Protein AF-0000000069435849 (afdb_homodimer)

pLDDT: mean 94.22, std 7.06, range [43.97, 98.69]

Solvent-accessible surface area (backbone atoms only — not comparable to full-atom values): 15567 Å² total; per-residue (Å²): 112,68,37,83,44,45,48,70,66,24,35,32,59,40,58,61,70,44,41,78,59,35,36,43,32,32,34,32,78,96,37,59,83,77,34,55,32,41,37,39,38,59,46,70,55,54,89,94,48,52,68,71,56,48,50,50,52,50,51,52,50,44,49,72,73,34,47,79,42,42,80,74,46,74,45,81,34,57,38,20,61,78,91,69,35,38,65,34,39,28,38,33,32,37,29,42,59,85,93,40,56,37,29,37,35,38,36,42,28,66,79,46,95,60,30,30,40,33,42,34,42,38,24,57,51,80,82,47,72,66,53,48,47,51,50,51,49,46,31,42,45,27,43,62,52,78,79,122,114,69,37,84,42,45,48,70,65,24,36,31,60,39,58,61,71,44,41,78,60,34,37,43,32,32,33,32,80,96,36,60,80,75,34,56,34,41,38,39,39,60,47,69,54,57,90,95,49,51,69,70,57,49,50,52,52,49,51,53,50,41,48,72,74,35,47,78,44,43,78,74,46,75,43,81,36,58,38,20,61,78,91,68,35,39,66,34,39,28,38,33,33,37,28,42,57,86,93,40,58,36,29,37,36,39,34,42,27,66,77,45,95,60,30,31,41,33,41,35,43,38,23,58,51,78,83,47,71,66,54,49,48,52,51,51,49,47,31,42,45,27,43,62,51,78,80,121

Nearest PDB structures (foldseek):
  6xrr-assembly3_D  TM=9.877E-01  e=3.971E-26  Salmonella enterica subsp. enterica serovar Typhimurium str. LT2
  6xrr-assembly4_H  TM=9.956E-01  e=2.774E-25  Salmonella enterica subsp. enterica serovar Typhimurium str. LT2
  6xrb-assembly1_A  TM=9.094E-01  e=3.774E-24  Salmonella enterica subsp. enterica serovar Typhimurium str. SL1344
  7f9o-assembly1_a  TM=4.984E-01  e=3.548E-02  Hordeum vulgare subsp. spontaneum
  5zy8-assembly1_A  TM=2.981E-01  e=4.086E-01  Mycobacterium tuberculosis H37Rv

Secondary structure (DSSP, 8-state):
--EEEEETTEEEEE-TTEEE--EEEEE-TT-TTTS-EEEEEEEEPPTT--HHHHHHHHHHHHHHHSEEEEEEEEEEEEESSGGGPEEEEEEEEEEEETTEEEEEEEEEEEEETTEEEEEEEEESS---HHHHHHHHHHHHT-EE----/--EEEEETTEEEEE-TTSEE--EEEEEETT-TTTS-EEEEEEEEPPTT--HHHHHHHHHHHHHHHSEEEEEEEEEEEEESSGGGPEEEEEEEEEEEETTEEEEEEEEEEEEETTEEEEEEEEESS---HHHHHHHHHHHHT-EE----

Radius of gyration: 20.21 Å; Cα contacts (8 Å, |Δi|>4): 631; chains: 2; bounding box: 47×52×46 Å

Organism: Salmonella typhimurium (strain SL1344) (NCBI:txid216597)

InterPro domains:
  IPR014894 Inner membrane lipoprotein DcrB/EagT6 [PF08786] (9-140)
  IPR016123 Mog1/PsbP, alpha/beta/alpha sandwich [SSF55724] (4-146)

Structure (mmCIF, N/CA/C/O backbone):
data_AF-0000000069435849-model_v1
#
loop_
_entity.id
_entity.type
_entity.pdbx_description
1 polymer 'DUF1795 domain-containing protein'
#
loop_
_atom_site.group_PDB
_atom_site.id
_atom_site.type_symbol
_atom_site.label_atom_id
_atom_site.label_alt_id
_atom_site.label_comp_id
_atom_site.label_asym_id
_atom_site.label_entity_id
_atom_site.label_seq_id
_atom_site.pdbx_PDB_ins_code
_atom_site.Cartn_x
_atom_site.Cartn_y
_atom_site.Cartn_z
_atom_site.occupancy
_atom_site.B_iso_or_equiv
_atom_site.auth_seq_id
_atom_site.auth_comp_id
_atom_site.auth_asym_id
_atom_site.auth_atom_id
_atom_site.pdbx_PDB_model_num
ATOM 1 N N . MET A 1 1 ? -19.922 -10.477 5.824 1 63.97 1 MET A N 1
ATOM 2 C CA . MET A 1 1 ? -20.25 -10.164 4.438 1 63.97 1 MET A CA 1
ATOM 3 C C . MET A 1 1 ? -19.078 -9.508 3.725 1 63.97 1 MET A C 1
ATOM 5 O O . MET A 1 1 ? -18.266 -8.836 4.355 1 63.97 1 MET A O 1
ATOM 9 N N . ASP A 1 2 ? -18.672 -9.844 2.488 1 84.69 2 ASP A N 1
ATOM 10 C CA . ASP A 1 2 ? -17.609 -9.344 1.616 1 84.69 2 ASP A CA 1
ATOM 11 C C . ASP A 1 2 ? -17.859 -7.898 1.205 1 84.69 2 ASP A C 1
ATOM 13 O O . ASP A 1 2 ? -19.016 -7.465 1.135 1 84.69 2 ASP A O 1
ATOM 17 N N . ARG A 1 3 ? -16.875 -7.109 1.302 1 90.56 3 ARG A N 1
ATOM 18 C CA . ARG A 1 3 ? -17.031 -5.719 0.898 1 90.56 3 ARG A CA 1
ATOM 19 C C . ARG A 1 3 ? -16.234 -5.41 -0.356 1 90.56 3 ARG A C 1
ATOM 21 O O . ARG A 1 3 ? -15.133 -5.941 -0.539 1 90.56 3 ARG A O 1
ATOM 28 N N . PRO A 1 4 ? -16.828 -4.531 -1.174 1 93.81 4 PRO A N 1
ATOM 29 C CA . PRO A 1 4 ? -16.062 -4.117 -2.357 1 93.81 4 PRO A CA 1
ATOM 30 C C . PRO A 1 4 ? -14.828 -3.299 -2.008 1 93.81 4 PRO A C 1
ATOM 32 O O . PRO A 1 4 ? -14.852 -2.502 -1.066 1 93.81 4 PRO A O 1
ATOM 35 N N . TYR A 1 5 ? -13.789 -3.52 -2.654 1 96.5 5 TYR A N 1
ATOM 36 C CA . TYR A 1 5 ? -12.523 -2.811 -2.469 1 96.5 5 TYR A CA 1
ATOM 37 C C . TYR A 1 5 ? -11.922 -2.406 -3.809 1 96.5 5 TYR A C 1
ATOM 39 O O . TYR A 1 5 ? -11.789 -3.234 -4.711 1 96.5 5 TYR A O 1
ATOM 47 N N . ARG A 1 6 ? -11.516 -1.145 -3.869 1 95.94 6 ARG A N 1
ATOM 48 C CA . ARG A 1 6 ? -11.023 -0.621 -5.141 1 95.94 6 ARG A CA 1
ATOM 49 C C . ARG A 1 6 ? -9.547 -0.273 -5.059 1 95.94 6 ARG A C 1
ATOM 51 O O . ARG A 1 6 ? -9.094 0.318 -4.074 1 95.94 6 ARG A O 1
ATOM 58 N N . ILE A 1 7 ? -8.773 -0.694 -6.066 1 96.62 7 ILE A N 1
ATOM 59 C CA . ILE A 1 7 ? -7.41 -0.239 -6.305 1 96.62 7 ILE A CA 1
ATOM 60 C C . ILE A 1 7 ? -7.316 0.406 -7.688 1 96.62 7 ILE A C 1
ATOM 62 O O . ILE A 1 7 ? -8.297 0.425 -8.438 1 96.62 7 ILE A O 1
ATOM 66 N N . GLN A 1 8 ? -6.191 0.948 -8.008 1 95.31 8 GLN A N 1
ATOM 67 C CA . GLN A 1 8 ? -5.973 1.658 -9.266 1 95.31 8 GLN A CA 1
ATOM 68 C C . GLN A 1 8 ? -6.277 0.762 -10.469 1 95.31 8 GLN A C 1
ATOM 70 O O . GLN A 1 8 ? -6.809 1.227 -11.477 1 95.31 8 GLN A O 1
ATOM 75 N N . GLU A 1 9 ? -5.992 -0.574 -10.367 1 95.69 9 GLU A N 1
ATOM 76 C CA . GLU A 1 9 ? -6.043 -1.496 -11.5 1 95.69 9 GLU A CA 1
ATOM 77 C C . GLU A 1 9 ? -7.422 -2.141 -11.625 1 95.69 9 GLU A C 1
ATOM 79 O O . GLU A 1 9 ? -7.699 -2.848 -12.594 1 95.69 9 GLU A O 1
ATOM 84 N N . GLY A 1 10 ? -8.273 -1.935 -10.648 1 95.5 10 GLY A N 1
ATOM 85 C CA . GLY A 1 10 ? -9.578 -2.58 -10.664 1 95.5 10 GLY A CA 1
ATOM 86 C C . GLY A 1 10 ? -10.211 -2.686 -9.289 1 95.5 10 GLY A C 1
ATOM 87 O O . GLY A 1 10 ? -9.977 -1.836 -8.43 1 95.5 10 GLY A O 1
ATOM 88 N N . CYS A 1 11 ? -11.094 -3.613 -9.164 1 96.25 11 CYS A N 1
ATOM 89 C CA . CYS A 1 11 ? -11.75 -3.816 -7.875 1 96.25 11 CYS A CA 1
ATOM 90 C C . CYS A 1 11 ? -11.938 -5.301 -7.586 1 96.25 11 CYS A C 1
ATOM 92 O O . CYS A 1 11 ? -11.766 -6.137 -8.477 1 96.25 11 CYS A O 1
ATOM 94 N N . PHE A 1 12 ? -12.172 -5.633 -6.363 1 96.44 12 PHE A N 1
ATOM 95 C CA . PHE A 1 12 ? -12.438 -6.992 -5.898 1 96.44 12 PHE A CA 1
ATOM 96 C C . PHE A 1 12 ? -13.242 -6.973 -4.602 1 96.44 12 PHE A C 1
ATOM 98 O O . PHE A 1 12 ? -13.523 -5.906 -4.055 1 96.44 12 PHE A O 1
ATOM 105 N N . VAL A 1 13 ? -13.602 -8.141 -4.219 1 94.5 13 VAL A N 1
ATOM 106 C CA . VAL A 1 13 ? -14.32 -8.258 -2.955 1 94.5 13 VAL A CA 1
ATOM 107 C C . VAL A 1 13 ? -13.359 -8.734 -1.861 1 94.5 13 VAL A C 1
ATOM 109 O O . VAL A 1 13 ? -12.578 -9.656 -2.072 1 94.5 13 VAL A O 1
ATOM 112 N N . LEU A 1 14 ? -13.367 -8.102 -0.784 1 94 14 LEU A N 1
ATOM 113 C CA . LEU A 1 14 ? -12.539 -8.422 0.372 1 94 14 LEU A CA 1
ATOM 114 C C . LEU A 1 14 ? -13.391 -8.938 1.526 1 94 14 LEU A C 1
ATOM 116 O O . LEU A 1 14 ? -14.352 -8.281 1.932 1 94 14 LEU A O 1
ATOM 120 N N . PRO A 1 15 ? -13.008 -10.102 1.994 1 92.12 15 PRO A N 1
ATOM 121 C CA . PRO A 1 15 ? -13.742 -10.57 3.172 1 92.12 15 PRO A CA 1
ATOM 122 C C . PRO A 1 15 ? -13.727 -9.562 4.316 1 92.12 15 PRO A C 1
ATOM 124 O O . PRO A 1 15 ? -12.695 -8.93 4.574 1 92.12 15 PRO A O 1
ATOM 127 N N . GLU A 1 16 ? -14.812 -9.477 5.09 1 90.94 16 GLU A N 1
ATOM 128 C CA . GLU A 1 16 ? -14.977 -8.453 6.125 1 90.94 16 GLU A CA 1
ATOM 129 C C . GLU A 1 16 ? -14.008 -8.68 7.281 1 90.94 16 GLU A C 1
ATOM 131 O O . GLU A 1 16 ? -13.711 -7.758 8.039 1 90.94 16 GLU A O 1
ATOM 136 N N . THR A 1 17 ? -13.562 -9.875 7.379 1 91.06 17 THR A N 1
ATOM 137 C CA . THR A 1 17 ? -12.695 -10.234 8.492 1 91.06 17 THR A CA 1
ATOM 138 C C . THR A 1 17 ? -11.297 -9.648 8.297 1 91.06 17 THR A C 1
ATOM 140 O O . THR A 1 17 ? -10.508 -9.602 9.242 1 91.06 17 THR A O 1
ATOM 143 N N . PHE A 1 18 ? -10.977 -9.273 7.098 1 94.69 18 PHE A N 1
ATOM 144 C CA . PHE A 1 18 ? -9.648 -8.719 6.836 1 94.69 18 PHE A CA 1
ATOM 145 C C . PHE A 1 18 ? -9.633 -7.219 7.086 1 94.69 18 PHE A C 1
ATOM 147 O O . PHE A 1 18 ? -10.578 -6.512 6.742 1 94.69 18 PHE A O 1
ATOM 154 N N . THR A 1 19 ? -8.617 -6.785 7.711 1 93.5 19 THR A N 1
ATOM 155 C CA . THR A 1 19 ? -8.367 -5.363 7.93 1 93.5 19 THR A CA 1
ATOM 156 C C . THR A 1 19 ? -7.398 -4.82 6.883 1 93.5 19 THR A C 1
ATOM 158 O O . THR A 1 19 ? -6.391 -5.457 6.57 1 93.5 19 THR A O 1
ATOM 161 N N . ASP A 1 20 ? -7.789 -3.646 6.363 1 95.69 20 ASP A N 1
ATOM 162 C CA . ASP A 1 20 ? -6.961 -2.984 5.359 1 95.69 20 ASP A CA 1
ATOM 163 C C . ASP A 1 20 ? -5.789 -2.254 6.004 1 95.69 20 ASP A C 1
ATOM 165 O O . ASP A 1 20 ? -5.984 -1.301 6.762 1 95.69 20 ASP A O 1
ATOM 169 N N . ARG A 1 21 ? -4.539 -2.682 5.668 1 95.5 21 ARG A N 1
ATOM 170 C CA . ARG A 1 21 ? -3.307 -2.047 6.125 1 95.5 21 ARG A CA 1
ATOM 171 C C . ARG A 1 21 ? -2.475 -1.552 4.949 1 95.5 21 ARG A C 1
ATOM 173 O O . ARG A 1 21 ? -1.243 -1.577 4.996 1 95.5 21 ARG A O 1
ATOM 180 N N . SER A 1 22 ? -3.131 -1.146 3.887 1 97.56 22 SER A N 1
ATOM 181 C CA . SER A 1 22 ? -2.482 -0.731 2.646 1 97.56 22 SER A CA 1
ATOM 182 C C . SER A 1 22 ? -1.67 0.543 2.846 1 97.56 22 SER A C 1
ATOM 184 O O . SER A 1 22 ? -2.025 1.39 3.67 1 97.56 22 SER A O 1
ATOM 186 N N . VAL A 1 23 ? -0.592 0.617 2.141 1 97.81 23 VAL A N 1
ATOM 187 C CA . VAL A 1 23 ? 0.189 1.845 2.033 1 97.81 23 VAL A CA 1
ATOM 188 C C . VAL A 1 23 ? 0.39 2.201 0.562 1 97.81 23 VAL A C 1
ATOM 190 O O . VAL A 1 23 ? 0.931 1.404 -0.209 1 97.81 23 VAL A O 1
ATOM 193 N N . ASN A 1 24 ? -0.102 3.352 0.187 1 98.31 24 ASN A N 1
ATOM 194 C CA . ASN A 1 24 ? 0.216 3.883 -1.134 1 98.31 24 ASN A CA 1
ATOM 195 C C . ASN A 1 24 ? 1.496 4.715 -1.11 1 98.31 24 ASN A C 1
ATOM 197 O O . ASN A 1 24 ? 1.607 5.672 -0.342 1 98.31 24 ASN A O 1
ATOM 201 N N . ILE A 1 25 ? 2.424 4.305 -1.936 1 97.69 25 ILE A N 1
ATOM 202 C CA . ILE A 1 25 ? 3.742 4.93 -1.953 1 97.69 25 ILE A CA 1
ATOM 203 C C . ILE A 1 25 ? 4.07 5.402 -3.367 1 97.69 25 ILE A C 1
ATOM 205 O O . ILE A 1 25 ? 3.961 4.633 -4.328 1 97.69 25 ILE A O 1
ATOM 209 N N . PHE A 1 26 ? 4.488 6.625 -3.467 1 97.38 26 PHE A N 1
ATOM 210 C CA . PHE A 1 26 ? 4.867 7.219 -4.742 1 97.38 26 PHE A CA 1
ATOM 211 C C . PHE A 1 26 ? 6.254 7.848 -4.656 1 97.38 26 PHE A C 1
ATOM 213 O O . PHE A 1 26 ? 6.492 8.719 -3.816 1 97.38 26 PHE A O 1
ATOM 220 N N . ILE A 1 27 ? 7.105 7.434 -5.57 1 96.31 27 ILE A N 1
ATOM 221 C CA . ILE A 1 27 ? 8.492 7.887 -5.516 1 96.31 27 ILE A CA 1
ATOM 222 C C . ILE A 1 27 ? 8.938 8.352 -6.895 1 96.31 27 ILE A C 1
ATOM 224 O O . ILE A 1 27 ? 8.289 8.055 -7.902 1 96.31 27 ILE A O 1
ATOM 228 N N . LEU A 1 28 ? 10 9.133 -6.863 1 92.06 28 LEU A N 1
ATOM 229 C CA . LEU A 1 28 ? 10.68 9.453 -8.117 1 92.06 28 LEU A CA 1
ATOM 230 C C . LEU A 1 28 ? 11.773 8.438 -8.414 1 92.06 28 LEU A C 1
ATOM 232 O O . LEU A 1 28 ? 12.789 8.391 -7.73 1 92.06 28 LEU A O 1
ATOM 236 N N . GLU A 1 29 ? 11.508 7.648 -9.461 1 84.06 29 GLU A N 1
ATOM 237 C CA . GLU A 1 29 ? 12.43 6.562 -9.773 1 84.06 29 GLU A CA 1
ATOM 238 C C . GLU A 1 29 ? 13.812 7.102 -10.125 1 84.06 29 GLU A C 1
ATOM 240 O O . GLU A 1 29 ? 13.938 8.062 -10.891 1 84.06 29 GLU A O 1
ATOM 245 N N . GLY A 1 30 ? 14.789 6.422 -9.633 1 84.94 30 GLY A N 1
ATOM 246 C CA . GLY A 1 30 ? 16.156 6.781 -9.938 1 84.94 30 GLY A CA 1
ATOM 247 C C . GLY A 1 30 ? 16.703 7.871 -9.039 1 84.94 30 GLY A C 1
ATOM 248 O O . GLY A 1 30 ? 17.906 8.141 -9.031 1 84.94 30 GLY A O 1
ATOM 249 N N . ASN A 1 31 ? 15.891 8.477 -8.242 1 82.5 31 ASN A N 1
ATOM 250 C CA . ASN A 1 31 ? 16.312 9.562 -7.359 1 82.5 31 ASN A CA 1
ATOM 251 C C . ASN A 1 31 ? 15.656 9.445 -5.984 1 82.5 31 ASN A C 1
ATOM 253 O O . ASN A 1 31 ? 15.312 10.461 -5.367 1 82.5 31 ASN A O 1
ATOM 257 N N . GLU A 1 32 ? 15.43 8.219 -5.602 1 81 32 GLU A N 1
ATOM 258 C CA . GLU A 1 32 ? 14.609 7.98 -4.422 1 81 32 GLU A CA 1
ATOM 259 C C . GLU A 1 32 ? 15.266 8.555 -3.166 1 81 32 GLU A C 1
ATOM 261 O O . GLU A 1 32 ? 14.578 9.055 -2.277 1 81 32 GLU A O 1
ATOM 266 N N . ARG A 1 33 ? 16.594 8.602 -3.148 1 80.69 33 ARG A N 1
ATOM 267 C CA . ARG A 1 33 ? 17.297 9.016 -1.94 1 80.69 33 ARG A CA 1
ATOM 268 C C . ARG A 1 33 ? 17.406 10.539 -1.872 1 80.69 33 ARG A C 1
ATOM 270 O O . ARG A 1 33 ? 17.609 11.102 -0.796 1 80.69 33 ARG A O 1
ATOM 277 N N . THR A 1 34 ? 17.172 11.141 -2.961 1 84.56 34 THR A N 1
ATOM 278 C CA . THR A 1 34 ? 17.422 12.57 -3 1 84.56 34 THR A CA 1
ATOM 279 C C . THR A 1 34 ? 16.141 13.336 -3.324 1 84.56 34 THR A C 1
ATOM 281 O O . THR A 1 34 ? 16.156 14.57 -3.414 1 84.56 34 THR A O 1
ATOM 284 N N . SER A 1 35 ? 15.109 12.57 -3.504 1 91.56 35 SER A N 1
ATOM 285 C CA . SER A 1 35 ? 13.867 13.203 -3.934 1 91.56 35 SER A CA 1
ATOM 286 C C . SER A 1 35 ? 12.75 12.984 -2.916 1 91.56 35 SER A C 1
ATOM 288 O O . SER A 1 35 ? 12.797 12.031 -2.133 1 91.56 35 SER A O 1
ATOM 290 N N . PRO A 1 36 ? 11.766 13.875 -2.945 1 94.44 36 PRO A N 1
ATOM 291 C CA . PRO A 1 36 ? 10.617 13.68 -2.062 1 94.44 36 PRO A CA 1
ATOM 292 C C . PRO A 1 36 ? 9.789 12.453 -2.447 1 94.44 36 PRO A C 1
ATOM 294 O O . PRO A 1 36 ? 9.805 12.031 -3.604 1 94.44 36 PRO A O 1
ATOM 297 N N . SER A 1 37 ? 9.141 11.883 -1.453 1 96.94 37 SER A N 1
ATOM 298 C CA . SER A 1 37 ? 8.188 10.789 -1.66 1 96.94 37 SER A CA 1
ATOM 299 C C . SER A 1 37 ? 6.828 11.117 -1.06 1 96.94 37 SER A C 1
ATOM 301 O O . SER A 1 37 ? 6.734 11.906 -0.114 1 96.94 37 SER A O 1
ATOM 303 N N . LEU A 1 38 ? 5.828 10.602 -1.655 1 97.81 38 LEU A N 1
ATOM 304 C CA . LEU A 1 38 ? 4.453 10.734 -1.182 1 97.81 38 LEU A CA 1
ATOM 305 C C . LEU A 1 38 ? 3.914 9.398 -0.689 1 97.81 38 LEU A C 1
ATOM 307 O O . LEU A 1 38 ? 4.113 8.367 -1.338 1 97.81 38 LEU A O 1
ATOM 311 N N . ASN A 1 39 ? 3.275 9.461 0.427 1 98.12 39 ASN A N 1
ATOM 312 C CA . ASN A 1 39 ? 2.688 8.266 1.017 1 98.12 39 ASN A CA 1
ATOM 313 C C . ASN A 1 39 ? 1.272 8.523 1.526 1 98.12 39 ASN A C 1
ATOM 315 O O . ASN A 1 39 ? 0.981 9.609 2.029 1 98.12 39 ASN A O 1
ATOM 319 N N . ILE A 1 40 ? 0.4 7.551 1.365 1 98.5 40 ILE A N 1
ATOM 320 C CA . ILE A 1 40 ? -0.903 7.539 2.021 1 98.5 40 ILE A CA 1
ATOM 321 C C . ILE A 1 40 ? -1.059 6.258 2.838 1 98.5 40 ILE A C 1
ATOM 323 O O . ILE A 1 40 ? -0.901 5.152 2.311 1 98.5 40 ILE A O 1
ATOM 327 N N . SER A 1 41 ? -1.312 6.395 4.055 1 98.12 41 SER A N 1
ATOM 328 C CA . SER A 1 41 ? -1.539 5.246 4.93 1 98.12 41 SER A CA 1
ATOM 329 C C . SER A 1 41 ? -2.873 5.363 5.656 1 98.12 41 SER A C 1
ATOM 331 O O . SER A 1 41 ? -3.543 6.398 5.578 1 98.12 41 SER A O 1
ATOM 333 N N . ARG A 1 42 ? -3.311 4.254 6.25 1 97.31 42 ARG A N 1
ATOM 334 C CA . ARG A 1 42 ? -4.559 4.18 7.004 1 97.31 42 ARG A CA 1
ATOM 335 C C . ARG A 1 42 ? -4.301 3.791 8.453 1 97.31 42 ARG A C 1
ATOM 337 O O . ARG A 1 42 ? -3.4 3 8.742 1 97.31 42 ARG A O 1
ATOM 344 N N . ASP A 1 43 ? -5.047 4.406 9.266 1 95.94 43 ASP A N 1
ATOM 345 C CA . ASP A 1 43 ? -4.969 4.098 10.688 1 95.94 43 ASP A CA 1
ATOM 346 C C . ASP A 1 43 ? -6.355 4.098 11.328 1 95.94 43 ASP A C 1
ATOM 348 O O . ASP A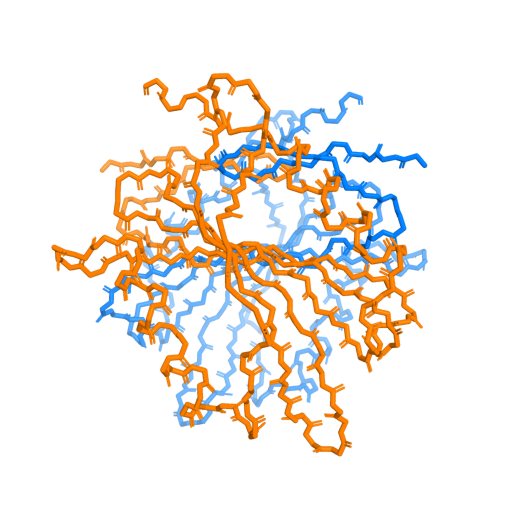 1 43 ? -7.355 4.383 10.656 1 95.94 43 ASP A O 1
ATOM 352 N N . THR A 1 44 ? -6.383 3.645 12.562 1 94.69 44 THR A N 1
ATOM 353 C CA . THR A 1 44 ? -7.641 3.551 13.297 1 94.69 44 THR A CA 1
ATOM 354 C C . THR A 1 44 ? -7.578 4.371 14.586 1 94.69 44 THR A C 1
ATOM 356 O O . THR A 1 44 ? -6.578 4.332 15.305 1 94.69 44 THR A O 1
ATOM 359 N N . LEU A 1 45 ? -8.664 5.113 14.805 1 96.56 45 LEU A N 1
ATOM 360 C CA . LEU A 1 45 ? -8.797 5.812 16.078 1 96.56 45 LEU A CA 1
ATOM 361 C C . LEU A 1 45 ? -9.023 4.824 17.219 1 96.56 45 LEU A C 1
ATOM 363 O O . LEU A 1 45 ? -9.727 3.824 17.047 1 96.56 45 LEU A O 1
ATOM 367 N N . LYS A 1 46 ? -8.477 5.133 18.375 1 95.5 46 LYS A N 1
ATOM 368 C CA . LYS A 1 46 ? -8.867 4.422 19.578 1 95.5 46 LYS A CA 1
ATOM 369 C C . LYS A 1 46 ? -10.281 4.793 20 1 95.5 46 LYS A C 1
ATOM 371 O O . LYS A 1 46 ? -10.797 5.844 19.609 1 95.5 46 LYS A O 1
ATOM 376 N N . PRO A 1 47 ? -10.812 3.932 20.844 1 93.06 47 PRO A N 1
ATOM 377 C CA . PRO A 1 47 ? -12.148 4.289 21.344 1 93.06 47 PRO A CA 1
ATOM 378 C C . PRO A 1 47 ? -12.18 5.668 22 1 93.06 47 PRO A C 1
ATOM 380 O O . PRO A 1 47 ? -11.281 6.016 22.766 1 93.06 47 PRO A O 1
ATOM 383 N N . ASP A 1 48 ? -13.086 6.48 21.672 1 90.75 48 ASP A N 1
ATOM 384 C CA . ASP A 1 48 ? -13.359 7.801 22.234 1 90.75 48 ASP A CA 1
ATOM 385 C C . ASP A 1 48 ? -12.242 8.781 21.891 1 90.75 48 ASP A C 1
ATOM 387 O O . ASP A 1 48 ? -12.031 9.766 22.594 1 90.75 48 ASP A O 1
ATOM 391 N N . GLU A 1 49 ? -11.453 8.414 21 1 95.69 49 GLU A N 1
ATOM 392 C CA . GLU A 1 49 ? -10.391 9.305 20.531 1 95.69 49 GLU A CA 1
ATOM 393 C C . GLU A 1 49 ? -10.883 10.203 19.406 1 95.69 49 GLU A C 1
ATOM 395 O O . GLU A 1 49 ? -11.609 9.75 18.516 1 95.69 49 GLU A O 1
ATOM 400 N N . ASP A 1 50 ? -10.656 11.484 19.516 1 96.56 50 ASP A N 1
ATOM 401 C CA . ASP A 1 50 ? -10.883 12.359 18.359 1 96.56 50 ASP A CA 1
ATOM 402 C C . ASP A 1 50 ? -9.578 12.641 17.625 1 96.56 50 ASP A C 1
ATOM 404 O O . ASP A 1 50 ? -8.523 12.133 17.984 1 96.56 50 ASP A O 1
ATOM 408 N N . LEU A 1 51 ? -9.656 13.414 16.609 1 97.25 51 LEU A N 1
ATOM 409 C CA . LEU A 1 51 ? -8.516 13.578 15.711 1 97.25 51 LEU A CA 1
ATOM 410 C C . LEU A 1 51 ? -7.363 14.273 16.438 1 97.25 51 LEU A C 1
ATOM 412 O O . LEU A 1 51 ? -6.219 13.812 16.359 1 97.25 51 LEU A O 1
ATOM 416 N N . PRO A 1 52 ? -7.594 15.359 17.203 1 97.69 52 PRO A N 1
ATOM 417 C CA . PRO A 1 52 ? -6.48 15.992 17.906 1 97.69 52 PRO A CA 1
ATOM 418 C C . PRO A 1 52 ? -5.773 15.031 18.875 1 97.69 52 PRO A C 1
ATOM 420 O O . PRO A 1 52 ? -4.543 15.023 18.953 1 97.69 52 PRO A O 1
ATOM 423 N N . ALA A 1 53 ? -6.523 14.273 19.547 1 97.88 53 ALA A N 1
ATOM 424 C CA . ALA A 1 53 ? -5.938 13.305 20.484 1 97.88 53 ALA A CA 1
ATOM 425 C C . ALA A 1 53 ? -5.133 12.25 19.734 1 97.88 53 ALA A C 1
ATOM 427 O O . ALA A 1 53 ? -4.078 11.82 20.203 1 97.88 53 ALA A O 1
ATOM 428 N N . TYR A 1 54 ? -5.695 11.828 18.688 1 98.12 54 TYR A N 1
ATOM 429 C CA . TYR A 1 54 ? -4.984 10.891 17.828 1 98.12 54 TYR A CA 1
ATOM 430 C C . TYR A 1 54 ? -3.65 11.469 17.375 1 98.12 54 TYR A C 1
ATOM 432 O O . TYR A 1 54 ? -2.625 10.781 17.406 1 98.12 54 TYR A O 1
ATOM 440 N N . ILE A 1 55 ? -3.607 12.695 16.969 1 98.12 55 ILE A N 1
ATOM 441 C CA . ILE A 1 55 ? -2.391 13.344 16.484 1 98.12 55 ILE A CA 1
ATOM 442 C C . ILE A 1 55 ? -1.375 13.438 17.625 1 98.12 55 ILE A C 1
ATOM 444 O O . ILE A 1 55 ? -0.188 13.164 17.422 1 98.12 55 ILE A O 1
ATOM 448 N N . ASP A 1 56 ? -1.845 13.773 18.797 1 98.06 56 ASP A N 1
ATOM 449 C CA . ASP A 1 56 ? -0.973 13.812 19.969 1 98.06 56 ASP A CA 1
ATOM 450 C C . ASP A 1 56 ? -0.307 12.453 20.188 1 98.06 56 ASP A C 1
ATOM 452 O O . ASP A 1 56 ? 0.904 12.383 20.406 1 98.06 56 ASP A O 1
ATOM 456 N N . ARG A 1 57 ? -1.127 11.484 20.156 1 97.69 57 ARG A N 1
ATOM 457 C CA . ARG A 1 57 ? -0.635 10.125 20.375 1 97.69 57 ARG A CA 1
ATOM 458 C C . ARG A 1 57 ? 0.402 9.75 19.312 1 97.69 57 ARG A C 1
ATOM 460 O O . ARG A 1 57 ? 1.435 9.156 19.641 1 97.69 57 ARG A O 1
ATOM 467 N N . GLN A 1 58 ? 0.184 10.102 18.109 1 96.38 58 GLN A N 1
ATOM 468 C CA . GLN A 1 58 ? 1.106 9.789 17.016 1 96.38 58 GLN A CA 1
ATOM 469 C C . GLN A 1 58 ? 2.422 10.547 17.172 1 96.38 58 GLN A C 1
ATOM 471 O O . GLN A 1 58 ? 3.496 9.984 16.938 1 96.38 58 GLN A O 1
ATOM 476 N N . ILE A 1 59 ? 2.309 11.82 17.531 1 97.69 59 ILE A N 1
ATOM 477 C CA . ILE A 1 59 ? 3.512 12.602 17.781 1 97.69 59 ILE A CA 1
ATOM 478 C C . ILE A 1 59 ? 4.352 11.938 18.859 1 97.69 59 ILE A C 1
ATOM 480 O O . ILE A 1 59 ? 5.57 11.789 18.719 1 97.69 59 ILE A O 1
ATOM 484 N N . ALA A 1 60 ? 3.703 11.539 19.891 1 97.88 60 ALA A N 1
ATOM 485 C CA . ALA A 1 60 ? 4.398 10.875 20.984 1 97.88 60 ALA A CA 1
ATOM 486 C C . ALA A 1 60 ? 5.086 9.602 20.516 1 97.88 60 ALA A C 1
ATOM 488 O O . ALA A 1 60 ? 6.223 9.32 20.906 1 97.88 60 ALA A O 1
ATOM 489 N N . LEU A 1 61 ? 4.395 8.859 19.719 1 97.38 61 LEU A N 1
ATOM 490 C CA . LEU A 1 61 ? 4.953 7.625 19.172 1 97.38 61 LEU A CA 1
ATOM 491 C C . LEU A 1 61 ? 6.168 7.914 18.297 1 97.38 61 LEU A C 1
ATOM 493 O O . LEU A 1 61 ? 7.168 7.199 18.359 1 97.38 61 LEU A O 1
ATOM 497 N N . MET A 1 62 ? 6.031 8.93 17.438 1 96.88 62 MET A N 1
ATOM 498 C CA . MET A 1 62 ? 7.156 9.289 16.578 1 96.88 62 MET A CA 1
ATOM 499 C C . MET A 1 62 ? 8.352 9.742 17.406 1 96.88 62 MET A C 1
ATOM 501 O O . MET A 1 62 ? 9.492 9.367 17.109 1 96.88 62 MET A O 1
ATOM 505 N N . LYS A 1 63 ? 8.141 10.484 18.438 1 96.81 63 LYS A N 1
ATOM 506 C CA . LYS A 1 63 ? 9.203 10.938 19.328 1 96.81 63 LYS A CA 1
ATOM 507 C C . LYS A 1 63 ? 9.906 9.75 19.984 1 96.81 63 LYS A C 1
ATOM 509 O O . LYS A 1 63 ? 11.125 9.773 20.188 1 96.81 63 LYS A O 1
ATOM 514 N N . LYS A 1 64 ? 9.102 8.805 20.297 1 97.19 64 LYS A N 1
ATOM 515 C CA . LYS A 1 64 ? 9.625 7.617 20.969 1 97.19 64 LYS A CA 1
ATOM 516 C C . LYS A 1 64 ? 10.453 6.762 20.016 1 97.19 64 LYS A C 1
ATOM 518 O O . LYS A 1 64 ? 11.477 6.203 20.406 1 97.19 64 LYS A O 1
ATOM 523 N N . ASN A 1 65 ? 10.055 6.676 18.75 1 96.5 65 ASN A N 1
ATOM 524 C CA . ASN A 1 65 ? 10.586 5.66 17.844 1 96.5 65 ASN A CA 1
ATOM 525 C C . ASN A 1 65 ? 11.594 6.25 16.875 1 96.5 65 ASN A C 1
ATOM 527 O O . ASN A 1 65 ? 12.367 5.516 16.25 1 96.5 65 ASN A O 1
ATOM 531 N N . LEU A 1 66 ? 11.531 7.562 16.672 1 96.25 66 LEU A N 1
ATOM 532 C CA . LEU A 1 66 ? 12.391 8.188 15.68 1 96.25 66 LEU A CA 1
ATOM 533 C C . LEU A 1 66 ? 13.492 9.008 16.344 1 96.25 66 LEU A C 1
ATOM 535 O O . LEU A 1 66 ? 13.234 9.742 17.297 1 96.25 66 LEU A O 1
ATOM 539 N N . GLY A 1 67 ? 14.664 8.867 15.852 1 95.12 67 GLY A N 1
ATOM 540 C CA . GLY A 1 67 ? 15.789 9.594 16.422 1 95.12 67 GLY A CA 1
ATOM 541 C C . GLY A 1 67 ? 15.664 11.094 16.297 1 95.12 67 GLY A C 1
ATOM 542 O O . GLY A 1 67 ? 15.516 11.617 15.188 1 95.12 67 GLY A O 1
ATOM 543 N N . GLN A 1 68 ? 15.766 11.875 17.422 1 97.06 68 GLN A N 1
ATOM 544 C CA . GLN A 1 68 ? 15.773 13.336 17.469 1 97.06 68 GLN A CA 1
ATOM 545 C C . GLN A 1 68 ? 14.555 13.914 16.766 1 97.06 68 GLN A C 1
ATOM 547 O O . GLN A 1 68 ? 14.672 14.883 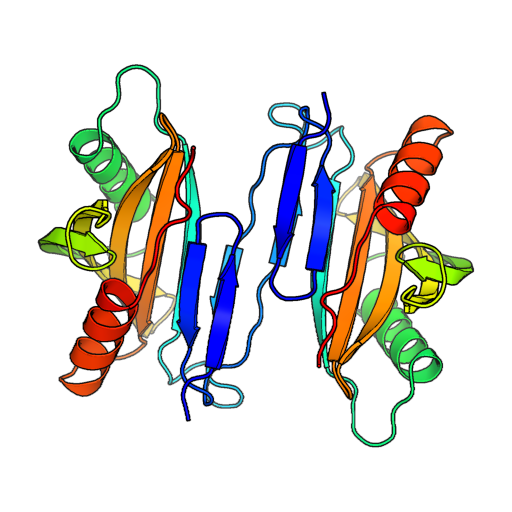16 1 97.06 68 GLN A O 1
ATOM 552 N N . HIS A 1 69 ? 13.516 13.32 16.844 1 97.75 69 HIS A N 1
ATOM 553 C CA . HIS A 1 69 ? 12.281 13.789 16.234 1 97.75 69 HIS A CA 1
ATOM 554 C C . HIS A 1 69 ? 11.867 15.141 16.812 1 97.75 69 HIS A C 1
ATOM 556 O O . HIS A 1 69 ? 11.867 15.336 18.031 1 97.75 69 HIS A O 1
ATOM 562 N N . ARG A 1 70 ? 11.562 16.125 15.945 1 97.56 70 ARG A N 1
ATOM 563 C CA . ARG A 1 70 ? 11.148 17.469 16.328 1 97.56 70 ARG A CA 1
ATOM 564 C C . ARG A 1 70 ? 9.969 17.938 15.484 1 97.56 70 ARG A C 1
ATOM 566 O O . ARG A 1 70 ? 10.047 17.953 14.258 1 97.56 70 ARG A O 1
ATOM 573 N N . VAL A 1 71 ? 8.93 18.344 16.156 1 98.12 71 VAL A N 1
ATOM 574 C CA . VAL A 1 71 ? 7.797 18.953 15.477 1 98.12 71 VAL A CA 1
ATOM 575 C C . VAL A 1 71 ? 8.102 20.422 15.18 1 98.12 71 VAL A C 1
ATOM 577 O O . VAL A 1 71 ? 8.484 21.172 16.078 1 98.12 71 VAL A O 1
ATOM 580 N N . LEU A 1 72 ? 7.941 20.766 13.984 1 97.75 72 LEU A N 1
ATOM 581 C CA . LEU A 1 72 ? 8.227 22.141 13.562 1 97.75 72 LEU A CA 1
ATOM 582 C C . LEU A 1 72 ? 6.957 22.969 13.547 1 97.75 72 LEU A C 1
ATOM 584 O O . LEU A 1 72 ? 6.996 24.172 13.844 1 97.75 72 LEU A O 1
ATOM 588 N N . SER A 1 73 ? 5.883 22.406 13.148 1 97.94 73 SER A N 1
ATOM 589 C CA . SER A 1 73 ? 4.613 23.125 13.109 1 97.94 73 SER A CA 1
ATOM 590 C C . SER A 1 73 ? 3.432 22.156 13.156 1 97.94 73 SER A C 1
ATOM 592 O O . SER A 1 73 ? 3.572 20.984 12.805 1 97.94 73 SER A O 1
ATOM 594 N N . ARG A 1 74 ? 2.348 22.594 13.672 1 98.12 74 ARG A N 1
ATOM 595 C CA . ARG A 1 74 ? 1.039 21.953 13.688 1 98.12 74 ARG A CA 1
ATOM 596 C C . ARG A 1 74 ? -0.06 22.922 13.281 1 98.12 74 ARG A C 1
ATOM 598 O O . ARG A 1 74 ? -0.079 24.078 13.727 1 98.12 74 ARG A O 1
ATOM 605 N N . ALA A 1 75 ? -0.934 22.531 12.375 1 97.94 75 ALA A N 1
ATOM 606 C CA . ALA A 1 75 ? -1.955 23.438 11.844 1 97.94 75 ALA A CA 1
ATOM 607 C C . ALA A 1 75 ? -3.154 22.656 11.312 1 97.94 75 ALA A C 1
ATOM 609 O O . ALA A 1 75 ? -3.062 21.453 11.086 1 97.94 75 ALA A O 1
ATOM 610 N N . PRO A 1 76 ? -4.32 23.328 11.148 1 97.88 76 PRO A N 1
ATOM 611 C CA . PRO A 1 76 ? -5.418 22.688 10.43 1 97.88 76 PRO A CA 1
ATOM 612 C C . PRO A 1 76 ? -5.047 22.297 9 1 97.88 76 PRO A C 1
ATOM 614 O O . PRO A 1 76 ? -4.164 22.922 8.398 1 97.88 76 PRO A O 1
ATOM 617 N N . ALA A 1 77 ? -5.613 21.281 8.531 1 97.81 77 ALA A N 1
ATOM 618 C CA . ALA A 1 77 ? -5.422 20.812 7.156 1 97.81 77 ALA A CA 1
ATOM 619 C C . ALA A 1 77 ? -6.762 20.5 6.488 1 97.81 77 ALA A C 1
ATOM 621 O O . ALA A 1 77 ? -7.762 20.281 7.172 1 97.81 77 ALA A O 1
ATOM 622 N N . GLN A 1 78 ? -6.711 20.547 5.172 1 97.69 78 GLN A N 1
ATOM 623 C CA . GLN A 1 78 ? -7.879 20.188 4.371 1 97.69 78 GLN A CA 1
ATOM 624 C C . GLN A 1 78 ? -7.484 19.328 3.176 1 97.69 78 GLN A C 1
ATOM 626 O O . GLN A 1 78 ? -6.492 19.609 2.5 1 97.69 78 GLN A O 1
ATOM 631 N N . ALA A 1 79 ? -8.188 18.25 3.02 1 97.31 79 ALA A N 1
ATOM 632 C CA . ALA A 1 79 ? -8.039 17.438 1.814 1 97.31 79 ALA A CA 1
ATOM 633 C C . ALA A 1 79 ? -9.258 17.594 0.902 1 97.31 79 ALA A C 1
ATOM 635 O O . ALA A 1 79 ? -10.375 17.25 1.291 1 97.31 79 ALA A O 1
ATOM 636 N N . GLY A 1 80 ? -8.969 18.016 -0.315 1 95.94 80 GLY A N 1
ATOM 637 C CA . GLY A 1 80 ? -10.062 18.297 -1.23 1 95.94 80 GLY A CA 1
ATOM 638 C C . GLY A 1 80 ? -10.562 19.734 -1.129 1 95.94 80 GLY A C 1
ATOM 639 O O . GLY A 1 80 ? -9.961 20.562 -0.437 1 95.94 80 GLY A O 1
ATOM 640 N N . THR A 1 81 ? -11.547 20.016 -1.975 1 92.19 81 THR A N 1
ATOM 641 C CA . THR A 1 81 ? -12.148 21.344 -2.006 1 92.19 81 THR A CA 1
ATOM 642 C C . THR A 1 81 ? -13.664 21.25 -1.917 1 92.19 81 THR A C 1
ATOM 644 O O . THR A 1 81 ? -14.242 20.188 -2.113 1 92.19 81 THR A O 1
ATOM 647 N N . GLY A 1 82 ? -14.219 22.375 -1.509 1 89.88 82 GLY A N 1
ATOM 648 C CA . GLY A 1 82 ? -15.672 22.438 -1.506 1 89.88 82 GLY A CA 1
ATOM 649 C C . GLY A 1 82 ? -16.297 21.766 -0.301 1 89.88 82 GLY A C 1
ATOM 650 O O . GLY A 1 82 ? -15.695 21.719 0.774 1 89.88 82 GLY A O 1
ATOM 651 N N . ASN A 1 83 ? -17.562 21.234 -0.411 1 88.69 83 ASN A N 1
ATOM 652 C CA . ASN A 1 83 ? -18.359 20.703 0.697 1 88.69 83 ASN A CA 1
ATOM 653 C C . ASN A 1 83 ? -17.906 19.297 1.09 1 88.69 83 ASN A C 1
ATOM 655 O O . ASN A 1 83 ? -18.172 18.844 2.205 1 88.69 83 ASN A O 1
ATOM 659 N N . ASP A 1 84 ? -17.219 18.672 0.22 1 88.62 84 ASP A N 1
ATOM 660 C CA . ASP A 1 84 ? -16.859 17.281 0.472 1 88.62 84 ASP A CA 1
ATOM 661 C C . ASP A 1 84 ? -15.438 17.188 1.036 1 88.62 84 ASP A C 1
ATOM 663 O O . ASP A 1 84 ? -14.945 16.078 1.303 1 88.62 84 ASP A O 1
ATOM 667 N N . ALA A 1 85 ? -14.867 18.359 1.256 1 94.44 85 ALA A N 1
ATOM 668 C CA . ALA A 1 85 ? -13.492 18.359 1.745 1 94.44 85 ALA A CA 1
ATOM 669 C C . ALA A 1 85 ? -13.406 17.75 3.137 1 94.44 85 ALA A C 1
ATOM 671 O O . ALA A 1 85 ? -14.32 17.891 3.949 1 94.44 85 ALA A O 1
ATOM 672 N N . LEU A 1 86 ? -12.352 17.031 3.354 1 96.12 86 LEU A N 1
ATOM 673 C CA . LEU A 1 86 ? -12.086 16.469 4.676 1 96.12 86 LEU A CA 1
ATOM 674 C C . LEU A 1 86 ? -11.273 17.453 5.52 1 96.12 86 LEU A C 1
ATOM 676 O O . LEU A 1 86 ? -10.227 17.938 5.082 1 96.12 86 LEU A O 1
ATOM 680 N N . MET A 1 87 ? -11.781 17.75 6.684 1 96.5 87 MET A N 1
ATOM 681 C CA . MET A 1 87 ? -11.031 18.594 7.621 1 96.5 87 MET A CA 1
ATOM 682 C C . MET A 1 87 ? -10.156 17.734 8.531 1 96.5 87 MET A C 1
ATOM 684 O O . MET A 1 87 ? -10.57 16.656 8.969 1 96.5 87 MET A O 1
ATOM 688 N N . GLY A 1 88 ? -8.953 18.219 8.711 1 97.94 88 GLY A N 1
ATOM 689 C CA . GLY A 1 88 ? -8.016 17.5 9.547 1 97.94 88 GLY A CA 1
ATOM 690 C C . GLY A 1 88 ? -6.906 18.359 10.102 1 97.94 88 GLY A C 1
ATOM 691 O O . GLY A 1 88 ? -7.113 19.562 10.359 1 97.94 88 GLY A O 1
ATOM 692 N N . GLU A 1 89 ? -5.848 17.719 10.477 1 98.44 89 GLU A N 1
ATOM 693 C CA . GLU A 1 89 ? -4.684 18.406 11.031 1 98.44 89 GLU A CA 1
ATOM 694 C C . GLU A 1 89 ? -3.396 17.922 10.367 1 98.44 89 GLU A C 1
ATOM 696 O O . GLU A 1 89 ? -3.287 16.75 9.984 1 98.44 89 GLU A O 1
ATOM 701 N N . GLN A 1 90 ? -2.477 18.875 10.258 1 98.5 90 GLN A N 1
ATOM 702 C CA . GLN A 1 90 ? -1.177 18.531 9.703 1 98.5 90 GLN A CA 1
ATOM 703 C C . GLN A 1 90 ? -0.043 18.938 10.633 1 98.5 90 GLN A C 1
ATOM 705 O O . GLN A 1 90 ? -0.172 19.906 11.383 1 98.5 90 GLN A O 1
ATOM 710 N N . ILE A 1 91 ? 0.986 18.172 10.531 1 98.44 91 ILE A N 1
ATOM 711 C CA . ILE A 1 91 ? 2.209 18.5 11.258 1 98.44 91 ILE A CA 1
ATOM 712 C C . ILE A 1 91 ? 3.395 18.484 10.297 1 98.44 91 ILE A C 1
ATOM 714 O O . ILE A 1 91 ? 3.42 17.719 9.328 1 98.44 91 ILE A O 1
ATOM 718 N N . ALA A 1 92 ? 4.344 19.391 10.461 1 98.12 92 ALA A N 1
ATOM 719 C CA . ALA A 1 92 ? 5.688 19.312 9.891 1 98.12 92 ALA A CA 1
ATOM 720 C C . ALA A 1 92 ? 6.711 18.938 10.953 1 98.12 92 ALA A C 1
ATOM 722 O O . ALA A 1 92 ? 6.637 19.406 12.094 1 98.12 92 ALA A O 1
ATOM 723 N N . ALA A 1 93 ? 7.566 18.062 10.562 1 97.88 93 ALA A N 1
ATOM 724 C CA . ALA A 1 93 ? 8.531 17.562 11.547 1 97.88 93 ALA A CA 1
ATOM 725 C C . ALA A 1 93 ? 9.836 17.156 10.875 1 97.88 93 ALA A C 1
ATOM 727 O O . ALA A 1 93 ? 9.906 17.047 9.648 1 97.88 93 ALA A O 1
ATOM 728 N N . THR A 1 94 ? 10.867 16.969 11.656 1 97.94 94 THR A N 1
ATOM 729 C CA . THR A 1 94 ? 12.141 16.406 11.219 1 97.94 94 THR A CA 1
ATOM 730 C C . THR A 1 94 ? 12.578 15.273 12.141 1 97.94 94 THR A C 1
ATOM 732 O O . THR A 1 94 ? 12.109 15.172 13.281 1 97.94 94 THR A O 1
ATOM 735 N N . HIS A 1 95 ? 13.32 14.406 11.641 1 97.75 95 HIS A N 1
ATOM 736 C CA . HIS A 1 95 ? 13.961 13.367 12.438 1 97.75 95 HIS A CA 1
ATOM 737 C C . HIS A 1 95 ? 15.266 12.906 11.789 1 97.75 95 HIS A C 1
ATOM 739 O O . HIS A 1 95 ? 15.531 13.219 10.633 1 97.75 95 HIS A O 1
ATOM 745 N N . LYS A 1 96 ? 16.078 12.195 12.562 1 96.5 96 LYS A N 1
ATOM 746 C CA . LYS A 1 96 ? 17.328 11.641 12.031 1 96.5 96 LYS A CA 1
ATOM 747 C C . LYS A 1 96 ? 17.125 10.203 11.57 1 96.5 96 LYS A C 1
ATOM 749 O O . LYS A 1 96 ? 16.531 9.391 12.281 1 96.5 96 LYS A O 1
ATOM 754 N N . SER A 1 97 ? 17.531 9.938 10.383 1 92.06 97 SER A N 1
ATOM 755 C CA . SER A 1 97 ? 17.656 8.578 9.859 1 92.06 97 SER A CA 1
ATOM 756 C C . SER A 1 97 ? 19.109 8.242 9.531 1 92.06 97 SER A C 1
ATOM 758 O O . SER A 1 97 ? 19.609 8.562 8.453 1 92.06 97 SER A O 1
ATOM 760 N N . GLY A 1 98 ? 19.703 7.523 10.414 1 89.56 98 GLY A N 1
ATOM 761 C CA . GLY A 1 98 ? 21.156 7.43 10.32 1 89.56 98 GLY A CA 1
ATOM 762 C C . GLY A 1 98 ? 21.844 8.773 10.438 1 89.56 98 GLY A C 1
ATOM 763 O O . GLY A 1 98 ? 21.641 9.5 11.414 1 89.56 98 GLY A O 1
ATOM 764 N N . LYS A 1 99 ? 22.656 9.078 9.422 1 88.94 99 LYS A N 1
ATOM 765 C CA . LYS A 1 99 ? 23.391 10.336 9.453 1 88.94 99 LYS A CA 1
ATOM 766 C C . LYS A 1 99 ? 22.625 11.445 8.734 1 88.94 99 LYS A C 1
ATOM 768 O O . LYS A 1 99 ? 23.078 12.594 8.711 1 88.94 99 LYS A O 1
ATOM 773 N N . THR A 1 100 ? 21.484 11.117 8.242 1 91.5 100 THR A N 1
ATOM 774 C CA . THR A 1 100 ? 20.75 12.078 7.422 1 91.5 100 THR A CA 1
ATOM 775 C C . THR A 1 100 ? 19.531 12.609 8.164 1 91.5 100 THR A C 1
ATOM 777 O O . THR A 1 100 ? 18.859 11.859 8.867 1 91.5 100 THR A O 1
ATOM 780 N N . GLU A 1 101 ? 19.344 13.883 8.031 1 95.62 101 GLU A N 1
ATOM 781 C CA . GLU A 1 101 ? 18.109 14.484 8.531 1 95.62 101 GLU A CA 1
ATOM 782 C C . GLU A 1 101 ? 16.984 14.383 7.508 1 95.62 101 GLU A C 1
ATOM 784 O O . GLU A 1 101 ? 17.172 14.711 6.336 1 95.62 101 GLU A O 1
ATOM 789 N N . VAL A 1 102 ? 15.844 13.914 7.961 1 97.12 102 VAL A N 1
ATOM 790 C CA . VAL A 1 102 ? 14.688 13.719 7.098 1 97.12 102 VAL A CA 1
ATOM 791 C C . VAL A 1 102 ? 13.586 14.703 7.484 1 97.12 102 VAL A C 1
ATOM 793 O O . VAL A 1 102 ? 13.312 14.898 8.672 1 97.12 102 VAL A O 1
ATOM 796 N N . TYR A 1 103 ? 13.031 15.383 6.5 1 97.69 103 TYR A N 1
ATOM 797 C CA . TYR A 1 103 ? 11.922 16.312 6.68 1 97.69 103 TYR A CA 1
ATOM 798 C C . TYR A 1 103 ? 10.602 15.664 6.266 1 97.69 103 TYR A C 1
ATOM 800 O O . TYR A 1 103 ? 10.516 15.039 5.211 1 97.69 103 TYR A O 1
ATOM 808 N N . GLN A 1 104 ? 9.586 15.914 7.129 1 97.25 104 GLN A N 1
ATOM 809 C CA . GLN A 1 104 ? 8.32 15.25 6.859 1 97.25 104 GLN A CA 1
ATOM 810 C C . GLN A 1 104 ? 7.137 16.172 7.141 1 97.25 104 GLN A C 1
ATOM 812 O O . GLN A 1 104 ? 7.168 16.953 8.094 1 97.25 104 GLN A O 1
ATOM 817 N N . ARG A 1 105 ? 6.148 16.078 6.297 1 98 105 ARG A N 1
ATOM 818 C CA . ARG A 1 105 ? 4.824 16.656 6.523 1 98 105 ARG A CA 1
ATOM 819 C C . ARG A 1 105 ? 3.746 15.586 6.5 1 98 105 ARG A C 1
ATOM 821 O O . ARG A 1 105 ? 3.703 14.758 5.582 1 98 105 ARG A O 1
ATOM 828 N N . GLN A 1 106 ? 2.922 15.617 7.527 1 98.31 106 GLN A N 1
ATOM 829 C CA . GLN A 1 106 ? 1.844 14.641 7.609 1 98.31 106 GLN A CA 1
ATOM 830 C C . GLN A 1 106 ? 0.505 15.312 7.895 1 98.31 106 GLN A C 1
ATOM 832 O O . GLN A 1 106 ? 0.438 16.266 8.664 1 98.31 106 GLN A O 1
ATOM 837 N N . ALA A 1 107 ? -0.494 14.836 7.262 1 98.69 107 ALA A N 1
ATOM 838 C CA . ALA A 1 107 ? -1.856 15.297 7.527 1 98.69 107 ALA A CA 1
ATOM 839 C C . ALA A 1 107 ? -2.793 14.117 7.77 1 98.69 107 ALA A C 1
ATOM 841 O O . ALA A 1 107 ? -2.764 13.133 7.035 1 98.69 107 ALA A O 1
ATOM 842 N N . GLY A 1 108 ? -3.51 14.18 8.812 1 98.5 108 GLY A N 1
ATOM 843 C CA . GLY A 1 108 ? -4.496 13.164 9.141 1 98.5 108 GLY A CA 1
ATOM 844 C C . GLY A 1 108 ? -5.926 13.633 8.945 1 98.5 108 GLY A C 1
ATOM 845 O O . GLY A 1 108 ? -6.27 14.758 9.297 1 98.5 108 GLY A O 1
ATOM 846 N N . PHE A 1 109 ? -6.766 12.773 8.328 1 98.06 109 PHE A N 1
ATOM 847 C CA . PHE A 1 109 ? -8.18 13.047 8.094 1 98.06 109 PHE A CA 1
ATOM 848 C C . PHE A 1 109 ? -9.031 11.852 8.5 1 98.06 109 PHE A C 1
ATOM 850 O O . PHE A 1 109 ? -8.656 10.703 8.266 1 98.06 109 PHE A O 1
ATOM 857 N N . ILE A 1 110 ? -10.141 12.117 9.086 1 94.81 110 ILE A N 1
ATOM 858 C CA . ILE A 1 110 ? -11.094 11.039 9.312 1 94.81 110 ILE A CA 1
ATOM 859 C C . ILE A 1 110 ? -11.953 10.836 8.07 1 94.81 110 ILE A C 1
ATOM 861 O O . ILE A 1 110 ? -12.852 11.633 7.789 1 94.81 110 ILE A O 1
ATOM 865 N N . ALA A 1 111 ? -11.68 9.852 7.312 1 88.06 111 ALA A N 1
ATOM 866 C CA . ALA A 1 111 ? -12.398 9.586 6.066 1 88.06 111 ALA A CA 1
ATOM 867 C C . ALA A 1 111 ? -13.688 8.82 6.332 1 88.06 111 ALA A C 1
ATOM 869 O O . ALA A 1 111 ? -14.695 9.031 5.648 1 88.06 111 ALA A O 1
ATOM 870 N N . THR A 1 112 ? -13.695 7.852 7.141 1 87.44 112 THR A N 1
ATOM 871 C CA . THR A 1 112 ? -14.836 7.117 7.664 1 87.44 112 THR A CA 1
ATOM 872 C C . THR A 1 112 ? -14.781 7.031 9.188 1 87.44 112 THR A C 1
ATOM 874 O O . THR A 1 112 ? -13.703 7.121 9.773 1 87.44 112 THR A O 1
ATOM 877 N N . PRO A 1 113 ? -15.953 6.926 9.742 1 88.44 113 PRO A N 1
ATOM 878 C CA . PRO A 1 113 ? -15.938 6.918 11.203 1 88.44 113 PRO A CA 1
ATOM 879 C C . PRO A 1 113 ? -14.914 5.938 11.781 1 88.44 113 PRO A C 1
ATOM 881 O O . PRO A 1 113 ? -14.922 4.758 11.43 1 88.44 113 PRO A O 1
ATOM 884 N N . GLY A 1 114 ? -14.016 6.488 12.578 1 92.19 114 GLY A N 1
ATOM 885 C CA . GLY A 1 114 ? -13.047 5.688 13.305 1 92.19 114 GLY A CA 1
ATOM 886 C C . GLY A 1 114 ? -11.781 5.418 12.508 1 92.19 114 GLY A C 1
ATOM 887 O O . GLY A 1 114 ? -10.812 4.863 13.031 1 92.19 114 GLY A O 1
ATOM 888 N N . LYS A 1 115 ? -11.742 5.789 11.227 1 94.44 115 LYS A N 1
ATOM 889 C CA . LYS A 1 115 ? -10.586 5.531 10.375 1 94.44 115 LYS A CA 1
ATOM 890 C C . LYS A 1 115 ? -9.891 6.836 9.984 1 94.44 115 LYS A C 1
ATOM 892 O O . LYS A 1 115 ? -10.555 7.824 9.664 1 94.44 115 LYS A O 1
ATOM 897 N N . VAL A 1 116 ? -8.594 6.801 10.094 1 97.5 116 VAL A N 1
ATOM 898 C CA . VAL A 1 116 ? -7.809 7.984 9.75 1 97.5 116 VAL A CA 1
ATOM 899 C C . VAL A 1 116 ? -7.02 7.727 8.469 1 97.5 116 VAL A C 1
ATOM 901 O O . VAL A 1 116 ? -6.344 6.703 8.344 1 97.5 116 VAL A O 1
ATOM 904 N N . LEU A 1 117 ? -7.207 8.555 7.516 1 98 117 LEU A N 1
ATOM 905 C CA . LEU A 1 117 ? -6.375 8.602 6.32 1 98 117 LEU A CA 1
ATOM 906 C C . LEU A 1 117 ? -5.211 9.562 6.5 1 98 117 LEU A C 1
ATOM 908 O O . LEU A 1 117 ? -5.41 10.734 6.828 1 98 117 LEU A O 1
ATOM 912 N N . VAL A 1 118 ? -3.979 9.102 6.332 1 98.62 118 VAL A N 1
ATOM 913 C CA . VAL A 1 118 ? -2.801 9.914 6.621 1 98.62 118 VAL A CA 1
ATOM 914 C C . VAL A 1 118 ? -2.008 10.148 5.336 1 98.62 118 VAL A C 1
ATOM 916 O O . VAL A 1 118 ? -1.518 9.195 4.719 1 98.62 118 VAL A O 1
ATOM 919 N N . PHE A 1 119 ? -1.854 11.398 4.949 1 98.69 119 PHE A N 1
ATOM 920 C CA . PHE A 1 119 ? -0.985 11.812 3.854 1 98.69 119 PHE A CA 1
ATOM 921 C C . PHE A 1 119 ? 0.389 12.219 4.375 1 98.69 119 PHE A C 1
ATOM 923 O O . PHE A 1 119 ? 0.495 12.93 5.379 1 98.69 119 PHE A O 1
ATOM 930 N N . THR A 1 120 ? 1.421 11.781 3.684 1 98.5 120 THR A N 1
ATOM 931 C CA . THR A 1 120 ? 2.77 12.102 4.137 1 98.5 120 THR A CA 1
ATOM 932 C C . THR A 1 120 ? 3.652 12.516 2.965 1 98.5 120 THR A C 1
ATOM 934 O O . THR A 1 120 ? 3.686 11.836 1.936 1 98.5 120 THR A O 1
ATOM 937 N N . LEU A 1 121 ? 4.25 13.617 3.072 1 98.19 121 LEU A N 1
ATOM 938 C CA . LEU A 1 121 ? 5.363 14.031 2.227 1 98.19 121 LEU A CA 1
ATOM 939 C C . LEU A 1 121 ? 6.684 13.938 2.982 1 98.19 121 LEU A C 1
ATOM 941 O O . LEU A 1 121 ? 6.816 14.484 4.082 1 98.19 121 LEU A O 1
ATOM 945 N N . THR A 1 122 ? 7.629 13.203 2.443 1 97.31 122 THR A N 1
ATOM 946 C CA . THR A 1 122 ? 8.945 13.055 3.049 1 97.31 122 THR A CA 1
ATOM 947 C C . THR A 1 122 ? 10.031 13.602 2.125 1 97.31 122 THR A C 1
ATOM 949 O O . THR A 1 122 ? 9.984 13.391 0.912 1 97.31 122 THR A O 1
ATOM 952 N N . SER A 1 123 ? 11.016 14.258 2.746 1 96.12 123 SER A N 1
ATOM 953 C CA . SER A 1 123 ? 12.094 14.844 1.962 1 96.12 123 SER A CA 1
ATOM 954 C C . SER A 1 123 ? 13.43 14.758 2.701 1 96.12 123 SER A C 1
ATOM 956 O O . SER A 1 123 ? 13.484 14.961 3.916 1 96.12 123 SER A O 1
ATOM 958 N N . PRO A 1 124 ? 14.516 14.484 1.947 1 94.06 124 PRO A N 1
ATOM 959 C CA . PRO A 1 124 ? 15.836 14.508 2.57 1 94.06 124 PRO A CA 1
ATOM 960 C C . PRO A 1 124 ? 16.391 15.922 2.727 1 94.06 124 PRO A C 1
ATOM 962 O O . PRO A 1 124 ? 17.5 16.094 3.238 1 94.06 124 PRO A O 1
ATOM 965 N N . ARG A 1 125 ? 15.711 16.922 2.271 1 93.38 125 ARG A N 1
ATOM 966 C CA . ARG A 1 125 ? 16.078 18.328 2.383 1 93.38 125 ARG A CA 1
ATOM 967 C C . ARG A 1 125 ? 14.922 19.172 2.926 1 93.38 125 ARG A C 1
ATOM 969 O O . ARG A 1 125 ? 13.758 18.766 2.828 1 93.38 125 ARG A O 1
ATOM 976 N N . PRO A 1 126 ? 15.289 20.312 3.438 1 95.31 126 PRO A N 1
ATOM 977 C CA . PRO A 1 126 ? 14.203 21.188 3.879 1 95.31 126 PRO A CA 1
ATOM 978 C C . PRO A 1 126 ? 13.211 21.5 2.762 1 95.31 126 PRO A C 1
ATOM 980 O O . PRO A 1 126 ? 13.609 21.656 1.604 1 95.31 126 PRO A O 1
ATOM 983 N N . PHE A 1 127 ? 12 21.609 3.189 1 94.25 127 PHE A N 1
ATOM 984 C CA . PHE A 1 127 ? 10.977 21.891 2.193 1 94.25 127 PHE A CA 1
ATOM 985 C C . PHE A 1 127 ? 11.188 23.25 1.56 1 94.25 127 PHE A C 1
ATOM 987 O O . PHE A 1 127 ? 11.5 24.234 2.254 1 94.25 127 PHE A O 1
ATOM 994 N N . ASP A 1 128 ? 11.125 23.297 0.302 1 95.12 128 ASP A N 1
ATOM 995 C CA . ASP A 1 128 ? 11.164 24.547 -0.458 1 95.12 128 ASP A CA 1
ATOM 996 C C . ASP A 1 128 ? 9.805 24.844 -1.082 1 95.12 128 ASP A C 1
ATOM 998 O O . ASP A 1 128 ? 8.805 24.203 -0.759 1 95.12 128 ASP A O 1
ATOM 1002 N N . ASP A 1 129 ? 9.766 25.875 -1.913 1 96.25 129 ASP A N 1
ATOM 1003 C CA . ASP A 1 129 ? 8.5 26.297 -2.508 1 96.25 129 ASP A CA 1
ATOM 1004 C C . ASP A 1 129 ? 7.902 25.203 -3.383 1 96.25 129 ASP A C 1
ATOM 1006 O O . ASP A 1 129 ? 6.684 25.047 -3.447 1 96.25 129 ASP A O 1
ATOM 1010 N N . LYS A 1 130 ? 8.766 24.5 -4.027 1 93.88 130 LYS A N 1
ATOM 1011 C CA . LYS A 1 130 ? 8.297 23.422 -4.898 1 93.88 130 LYS A CA 1
ATOM 1012 C C . LYS A 1 130 ? 7.629 22.312 -4.094 1 93.88 130 LYS A C 1
ATOM 1014 O O . LYS A 1 130 ? 6.566 21.812 -4.48 1 93.88 130 LYS A O 1
ATOM 1019 N N . ALA A 1 131 ? 8.258 21.906 -3.018 1 93.88 131 ALA A N 1
ATOM 1020 C CA . ALA A 1 131 ? 7.695 20.875 -2.145 1 93.88 131 ALA A CA 1
ATOM 1021 C C . ALA A 1 131 ? 6.387 21.359 -1.519 1 93.88 131 ALA A C 1
ATOM 1023 O O . ALA A 1 131 ? 5.445 20.578 -1.367 1 93.88 131 ALA A O 1
ATOM 1024 N N . ASP A 1 132 ? 6.375 22.641 -1.145 1 95.75 132 ASP A N 1
ATOM 1025 C CA . ASP A 1 132 ? 5.156 23.203 -0.58 1 95.75 132 ASP A CA 1
ATOM 1026 C C . ASP A 1 132 ? 4.012 23.172 -1.591 1 95.75 132 ASP A C 1
ATOM 1028 O O . ASP A 1 132 ? 2.881 22.812 -1.245 1 95.75 132 ASP A O 1
ATOM 1032 N N . LEU A 1 133 ? 4.367 23.547 -2.742 1 96 133 LEU A N 1
ATOM 1033 C CA . LEU A 1 133 ? 3.363 23.531 -3.801 1 96 133 LEU A CA 1
ATOM 1034 C C . LEU A 1 133 ? 2.871 22.109 -4.059 1 96 133 LEU A C 1
ATOM 1036 O O . LEU A 1 133 ? 1.669 21.891 -4.207 1 96 133 LEU A O 1
ATOM 1040 N N . LEU A 1 134 ? 3.758 21.125 -4.125 1 95.56 134 LEU A N 1
ATOM 1041 C CA . LEU A 1 134 ? 3.416 19.734 -4.316 1 95.56 134 LEU A CA 1
ATOM 1042 C C . LEU A 1 134 ? 2.457 19.25 -3.23 1 95.56 134 LEU A C 1
ATOM 1044 O O . LEU A 1 134 ? 1.42 18.656 -3.529 1 95.56 134 LEU A O 1
ATOM 1048 N N . TRP A 1 135 ? 2.795 19.594 -2.023 1 97.38 135 TRP A N 1
ATOM 1049 C CA . TRP A 1 135 ? 2.008 19.188 -0.864 1 97.38 135 TRP A CA 1
ATOM 1050 C C . TRP A 1 135 ? 0.599 19.766 -0.935 1 97.38 135 TRP A C 1
ATOM 1052 O O . TRP A 1 135 ? -0.386 19.031 -0.822 1 97.38 135 TRP A O 1
ATOM 1062 N N . ASN A 1 136 ? 0.526 21.016 -1.139 1 97.06 136 ASN A N 1
ATOM 1063 C CA . ASN A 1 136 ? -0.76 21.703 -1.138 1 97.06 136 ASN A CA 1
ATOM 1064 C C . ASN A 1 136 ? -1.634 21.266 -2.307 1 97.06 136 ASN A C 1
ATOM 1066 O O . ASN A 1 136 ? -2.842 21.078 -2.148 1 97.06 136 ASN A O 1
ATOM 1070 N N . THR A 1 137 ? -1.011 21.094 -3.41 1 96.31 137 THR A N 1
ATOM 1071 C CA . THR A 1 137 ? -1.749 20.656 -4.59 1 96.31 137 THR A CA 1
ATOM 1072 C C . THR A 1 137 ? -2.264 19.234 -4.406 1 96.31 137 THR A C 1
ATOM 1074 O O . THR A 1 137 ? -3.398 18.922 -4.777 1 96.31 137 THR A O 1
ATOM 1077 N N . TRP A 1 138 ? -1.4 18.422 -3.869 1 97.06 138 TRP A N 1
ATOM 1078 C CA . TRP A 1 138 ? -1.774 17.031 -3.621 1 97.06 138 TRP A CA 1
ATOM 1079 C C . TRP A 1 138 ? -2.984 16.953 -2.693 1 97.06 138 TRP A C 1
ATOM 1081 O O . TRP A 1 138 ? -3.967 16.266 -3.004 1 97.06 138 TRP A O 1
ATOM 1091 N N . LEU A 1 139 ? -2.982 17.672 -1.606 1 97.5 139 LEU A N 1
ATOM 1092 C CA . LEU A 1 139 ? -4.09 17.672 -0.658 1 97.5 139 LEU A CA 1
ATOM 1093 C C . LEU A 1 139 ? -5.34 18.281 -1.275 1 97.5 139 LEU A C 1
ATOM 1095 O O . LEU A 1 139 ? -6.434 17.719 -1.173 1 97.5 139 LEU A O 1
ATOM 1099 N N . ALA A 1 140 ? -5.129 19.375 -1.959 1 96.25 140 ALA A N 1
ATOM 1100 C CA . ALA A 1 140 ? -6.27 20.094 -2.533 1 96.25 140 ALA A CA 1
ATOM 1101 C C . ALA A 1 140 ? -6.934 19.266 -3.631 1 96.25 140 ALA A C 1
ATOM 1103 O O . ALA A 1 140 ? -8.133 19.391 -3.869 1 96.25 140 ALA A O 1
ATOM 1104 N N . GLY A 1 141 ? -6.176 18.438 -4.238 1 95.62 141 GLY A N 1
ATOM 1105 C CA . GLY A 1 141 ? -6.66 17.656 -5.367 1 95.62 141 GLY A CA 1
ATOM 1106 C C . GLY A 1 141 ? -7.379 16.391 -4.961 1 95.62 141 GLY A C 1
ATOM 1107 O O . GLY A 1 141 ? -7.953 15.695 -5.801 1 95.62 141 GLY A O 1
ATOM 1108 N N . PHE A 1 142 ? -7.348 16.094 -3.75 1 97.19 142 PHE A N 1
ATO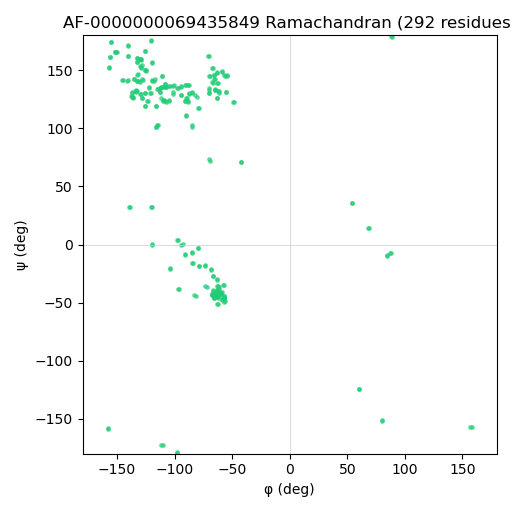M 1109 C CA . PHE A 1 142 ? -8 14.867 -3.297 1 97.19 142 PHE A CA 1
ATOM 1110 C C . PHE A 1 142 ? -9.516 15 -3.391 1 97.19 142 PHE A C 1
ATOM 1112 O O . PHE A 1 142 ? -10.086 16.016 -3 1 97.19 142 PHE A O 1
ATOM 1119 N N . GLN A 1 143 ? -10.18 14.039 -3.977 1 96.06 143 GLN A N 1
ATOM 1120 C CA . GLN A 1 143 ? -11.633 13.93 -4.043 1 96.06 143 GLN A CA 1
ATOM 1121 C C . GLN A 1 143 ? -12.125 12.703 -3.271 1 96.06 143 GLN A C 1
ATOM 1123 O O . GLN A 1 143 ? -12.023 11.578 -3.754 1 96.06 143 GLN A O 1
ATOM 1128 N N . PRO A 1 144 ? -12.664 12.922 -2.078 1 94.69 144 PRO A N 1
ATOM 1129 C CA . PRO A 1 144 ? -13.141 11.773 -1.303 1 94.69 144 PRO A CA 1
ATOM 1130 C C . PRO A 1 144 ? -14.289 11.039 -1.985 1 94.69 144 PRO A C 1
ATOM 1132 O O . PRO A 1 144 ? -15.055 11.648 -2.74 1 94.69 144 PRO A O 1
ATOM 1135 N N . ASP A 1 145 ? -14.289 9.648 -1.709 1 89.88 145 ASP A N 1
ATOM 1136 C CA . ASP A 1 145 ? -15.445 8.898 -2.195 1 89.88 145 ASP A CA 1
ATOM 1137 C C . ASP A 1 145 ? -16.703 9.258 -1.412 1 89.88 145 ASP A C 1
ATOM 1139 O O . ASP A 1 145 ? -16.641 9.492 -0.204 1 89.88 145 ASP A O 1
ATOM 1143 N N . LYS A 1 146 ? -17.797 9.516 -2.117 1 73.56 146 LYS A N 1
ATOM 1144 C CA . LYS A 1 146 ? -19.047 9.883 -1.471 1 73.56 146 LYS A CA 1
ATOM 1145 C C . LYS A 1 146 ? -19.656 8.703 -0.716 1 73.56 146 LYS A C 1
ATOM 1147 O O . LYS A 1 146 ? -19.812 7.613 -1.277 1 73.56 146 LYS A O 1
ATOM 1152 N N . ASN A 1 147 ? -19.031 8.344 0.391 1 57.94 147 ASN A N 1
ATOM 1153 C CA . ASN A 1 147 ? -19.672 7.27 1.148 1 57.94 147 ASN A CA 1
ATOM 1154 C C . ASN A 1 147 ? -21.188 7.4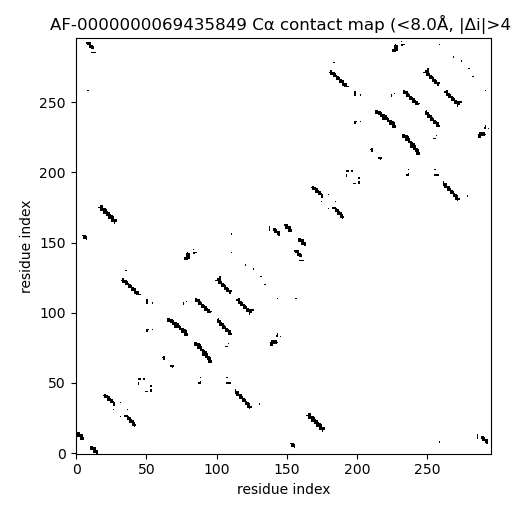61 1.225 1 57.94 147 ASN A C 1
ATOM 1156 O O . ASN A 1 147 ? -21.672 8.469 1.749 1 57.94 147 ASN A O 1
ATOM 1160 N N . GLU A 1 148 ? -21.891 7.258 0.086 1 43.97 148 GLU A N 1
ATOM 1161 C CA . GLU A 1 148 ? -23.312 7.18 0.343 1 43.97 148 GLU A CA 1
ATOM 1162 C C . GLU A 1 148 ? -23.641 6.117 1.393 1 43.97 148 GLU A C 1
ATOM 1164 O O . GLU A 1 148 ? -22.953 5.094 1.471 1 43.97 148 GLU A O 1
ATOM 1169 N N . MET B 1 1 ? 2.418 15.414 -17.594 1 62.53 1 MET B N 1
ATOM 1170 C CA . MET B 1 1 ? 0.996 15.617 -17.344 1 62.53 1 MET B CA 1
ATOM 1171 C C . MET B 1 1 ? 0.527 14.766 -16.172 1 62.53 1 MET B C 1
ATOM 1173 O O . MET B 1 1 ? 1.083 13.695 -15.914 1 62.53 1 MET B O 1
ATOM 1177 N N . ASP B 1 2 ? -0.25 15.211 -15.172 1 83.88 2 ASP B N 1
ATOM 1178 C CA . ASP B 1 2 ? -0.841 14.586 -13.992 1 83.88 2 ASP B CA 1
ATOM 1179 C C . ASP B 1 2 ? -1.828 13.484 -14.383 1 83.88 2 ASP B C 1
ATOM 1181 O O . ASP B 1 2 ? -2.449 13.555 -15.445 1 83.88 2 ASP B O 1
ATOM 1185 N N . ARG B 1 3 ? -1.685 12.383 -13.758 1 90.56 3 ARG B N 1
ATOM 1186 C CA . ARG B 1 3 ? -2.617 11.297 -14.062 1 90.56 3 ARG B CA 1
ATOM 1187 C C . ARG B 1 3 ? -3.537 11.023 -12.883 1 90.56 3 ARG B C 1
ATOM 1189 O O . ARG B 1 3 ? -3.119 11.117 -11.727 1 90.56 3 ARG B O 1
ATOM 1196 N N . PRO B 1 4 ? -4.773 10.672 -13.258 1 93.81 4 PRO B N 1
ATOM 1197 C CA . PRO B 1 4 ? -5.695 10.305 -12.18 1 93.81 4 PRO B CA 1
ATOM 1198 C C . PRO B 1 4 ? -5.285 9.016 -11.469 1 93.81 4 PRO B C 1
ATOM 1200 O O . PRO B 1 4 ? -4.789 8.078 -12.109 1 93.81 4 PRO B O 1
ATOM 1203 N N . TYR B 1 5 ? -5.395 8.977 -10.234 1 96.56 5 TYR B N 1
ATOM 1204 C CA . TYR B 1 5 ? -5.074 7.824 -9.406 1 96.56 5 TYR B CA 1
ATOM 1205 C C . TYR B 1 5 ? -6.176 7.555 -8.391 1 96.56 5 TYR B C 1
ATOM 1207 O O . TYR B 1 5 ? -6.594 8.461 -7.668 1 96.56 5 TYR B O 1
ATOM 1215 N N . ARG B 1 6 ? -6.562 6.293 -8.297 1 96 6 ARG B N 1
ATOM 1216 C CA . ARG B 1 6 ? -7.691 5.949 -7.441 1 96 6 ARG B CA 1
ATOM 1217 C C . ARG B 1 6 ? -7.246 5.059 -6.285 1 96 6 ARG B C 1
ATOM 1219 O O . ARG B 1 6 ? -6.469 4.121 -6.48 1 96 6 ARG B O 1
ATOM 1226 N N . ILE B 1 7 ? -7.695 5.379 -5.082 1 96.62 7 ILE B N 1
ATOM 1227 C CA . ILE B 1 7 ? -7.613 4.512 -3.912 1 96.62 7 ILE B CA 1
ATOM 1228 C C . ILE B 1 7 ? -9.016 4.238 -3.373 1 96.62 7 ILE B C 1
ATOM 1230 O O . ILE B 1 7 ? -10 4.781 -3.883 1 96.62 7 ILE B O 1
ATOM 1234 N N . GLN B 1 8 ? -9.125 3.416 -2.387 1 95.25 8 GLN B N 1
ATOM 1235 C CA . GLN B 1 8 ? -10.406 3.006 -1.813 1 95.25 8 GLN B CA 1
ATOM 1236 C C . GLN B 1 8 ? -11.195 4.211 -1.323 1 95.25 8 GLN B C 1
ATOM 1238 O O . GLN B 1 8 ? -12.422 4.246 -1.445 1 95.25 8 GLN B O 1
ATOM 1243 N N . GLU B 1 9 ? -10.516 5.27 -0.786 1 95.62 9 GLU B N 1
ATOM 1244 C CA . GLU B 1 9 ? -11.156 6.391 -0.1 1 95.62 9 GLU B CA 1
ATOM 1245 C C . GLU B 1 9 ? -11.477 7.52 -1.072 1 95.62 9 GLU B C 1
ATOM 1247 O O . GLU B 1 9 ? -12.133 8.5 -0.699 1 95.62 9 GLU B O 1
ATOM 1252 N N . GLY B 1 10 ? -11.016 7.418 -2.297 1 95.44 10 GLY B N 1
ATOM 1253 C CA . GLY B 1 10 ? -11.227 8.492 -3.254 1 95.44 10 GLY B CA 1
ATOM 1254 C C . GLY B 1 10 ? -10.211 8.492 -4.383 1 95.44 10 GLY B C 1
ATOM 1255 O O . GLY B 1 10 ? -9.719 7.434 -4.781 1 95.44 10 GLY B O 1
ATOM 1256 N N . C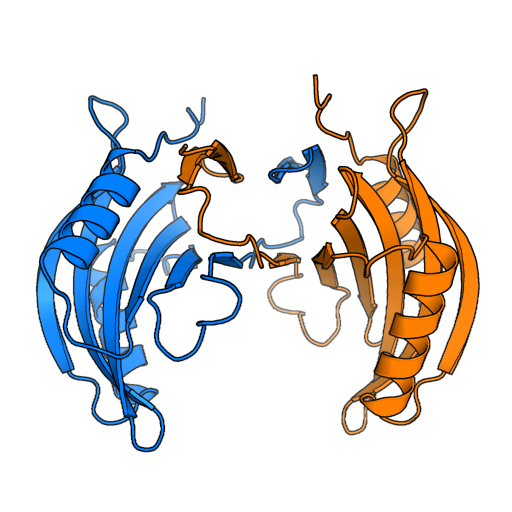YS B 1 11 ? -10.039 9.625 -4.98 1 96.19 11 CYS B N 1
ATOM 1257 C CA . CYS B 1 11 ? -9.078 9.742 -6.07 1 96.19 11 CYS B CA 1
ATOM 1258 C C . CYS B 1 11 ? -8.328 11.07 -5.996 1 96.19 11 CYS B C 1
ATOM 1260 O O . CYS B 1 11 ? -8.719 11.961 -5.238 1 96.19 11 CYS B O 1
ATOM 1262 N N . PHE B 1 12 ? -7.234 11.156 -6.656 1 96.38 12 PHE B N 1
ATOM 1263 C CA . PHE B 1 12 ? -6.414 12.352 -6.758 1 96.38 12 PHE B CA 1
ATOM 1264 C C . PHE B 1 12 ? -5.582 12.328 -8.031 1 96.38 12 PHE B C 1
ATOM 1266 O O . PHE B 1 12 ? -5.605 11.352 -8.781 1 96.38 12 PHE B O 1
ATOM 1273 N N . VAL B 1 13 ? -4.922 13.414 -8.227 1 94.31 13 VAL B N 1
ATOM 1274 C CA . VAL B 1 13 ? -4.035 13.484 -9.383 1 94.31 13 VAL B CA 1
ATOM 1275 C C . VAL B 1 13 ? -2.59 13.266 -8.945 1 94.31 13 VAL B C 1
ATOM 1277 O O . VAL B 1 13 ? -2.141 13.852 -7.953 1 94.31 13 VAL B O 1
ATOM 1280 N N . LEU B 1 14 ? -1.911 12.414 -9.57 1 94.12 14 LEU B N 1
ATOM 1281 C CA . LEU B 1 14 ? -0.514 12.094 -9.297 1 94.12 14 LEU B CA 1
ATOM 1282 C C . LEU B 1 14 ? 0.388 12.609 -10.422 1 94.12 14 LEU B C 1
ATOM 1284 O O . LEU B 1 14 ? 0.173 12.289 -11.594 1 94.12 14 LEU B O 1
ATOM 1288 N N . PRO B 1 15 ? 1.356 13.406 -10.008 1 92.31 15 PRO B N 1
ATOM 1289 C CA . PRO B 1 15 ? 2.295 13.828 -11.047 1 92.31 15 PRO B CA 1
ATOM 1290 C C . PRO B 1 15 ? 2.916 12.648 -11.797 1 92.31 15 PRO B C 1
ATOM 1292 O O . PRO B 1 15 ? 3.262 11.633 -11.188 1 92.31 15 PRO B O 1
ATOM 1295 N N . GLU B 1 16 ? 3.178 12.805 -13.094 1 91.06 16 GLU B N 1
ATOM 1296 C CA . GLU B 1 16 ? 3.639 11.719 -13.953 1 91.06 16 GLU B CA 1
ATOM 1297 C C . GLU B 1 16 ? 5.055 11.281 -13.578 1 91.06 16 GLU B C 1
ATOM 1299 O O . GLU B 1 16 ? 5.465 10.164 -13.891 1 91.06 16 GLU B O 1
ATOM 1304 N N . THR B 1 17 ? 5.723 12.164 -12.945 1 91.06 17 THR B N 1
ATOM 1305 C CA . THR B 1 17 ? 7.113 11.883 -12.602 1 91.06 17 THR B CA 1
ATOM 1306 C C . THR B 1 17 ? 7.199 10.875 -11.461 1 91.06 17 THR B C 1
ATOM 1308 O O . THR B 1 17 ? 8.266 10.312 -11.203 1 91.06 17 THR B O 1
ATOM 1311 N N . PHE B 1 18 ? 6.129 10.688 -10.742 1 94.81 18 PHE B N 1
ATOM 1312 C CA . PHE B 1 18 ? 6.141 9.75 -9.625 1 94.81 18 PHE B CA 1
ATOM 1313 C C . PHE B 1 18 ? 5.785 8.344 -10.094 1 94.81 18 PHE B C 1
ATOM 1315 O O . PHE B 1 18 ? 4.906 8.172 -10.938 1 94.81 18 PHE B O 1
ATOM 1322 N N . THR B 1 19 ? 6.496 7.422 -9.602 1 93.56 19 THR B N 1
ATOM 1323 C CA . THR B 1 19 ? 6.223 6.008 -9.836 1 93.56 19 THR B CA 1
ATOM 1324 C C . THR B 1 19 ? 5.449 5.406 -8.664 1 93.56 19 THR B C 1
ATOM 1326 O O . THR B 1 19 ? 5.77 5.668 -7.5 1 93.56 19 THR B O 1
ATOM 1329 N N . ASP B 1 20 ? 4.422 4.641 -9.055 1 95.75 20 ASP B N 1
ATOM 1330 C CA . ASP B 1 20 ? 3.59 3.979 -8.055 1 95.75 20 ASP B CA 1
ATOM 1331 C C . ASP B 1 20 ? 4.273 2.723 -7.512 1 95.75 20 ASP B C 1
ATOM 1333 O O . ASP B 1 20 ? 4.5 1.766 -8.258 1 95.75 20 ASP B O 1
ATOM 1337 N N . ARG B 1 21 ? 4.566 2.707 -6.18 1 95.56 21 ARG B N 1
ATOM 1338 C CA . ARG B 1 21 ? 5.141 1.562 -5.48 1 95.56 21 ARG B CA 1
ATOM 1339 C C . ARG B 1 21 ? 4.227 1.091 -4.355 1 95.56 21 ARG B C 1
ATOM 1341 O O . ARG B 1 21 ? 4.699 0.625 -3.318 1 95.56 21 ARG B O 1
ATOM 1348 N N . SER B 1 22 ? 2.939 1.239 -4.531 1 97.56 22 SER B N 1
ATOM 1349 C CA . SER B 1 22 ? 1.937 0.928 -3.52 1 97.56 22 SER B CA 1
ATOM 1350 C C . SER B 1 22 ? 1.896 -0.568 -3.225 1 97.56 22 SER B C 1
ATOM 1352 O O . SER B 1 22 ? 2.158 -1.388 -4.105 1 97.56 22 SER B O 1
ATOM 1354 N N . VAL B 1 23 ? 1.634 -0.867 -2.002 1 97.81 23 VAL B N 1
ATOM 1355 C CA . VAL B 1 23 ? 1.342 -2.232 -1.579 1 97.81 23 VAL B CA 1
ATOM 1356 C C . VAL B 1 23 ? 0.009 -2.27 -0.835 1 97.81 23 VAL B C 1
ATOM 1358 O O . VAL B 1 23 ? -0.168 -1.576 0.17 1 97.81 23 VAL B O 1
ATOM 1361 N N . ASN B 1 24 ? -0.926 -3.029 -1.365 1 98.31 24 ASN B N 1
ATOM 1362 C CA . ASN B 1 24 ? -2.152 -3.305 -0.625 1 98.31 24 ASN B CA 1
ATOM 1363 C C . ASN B 1 24 ? -2.008 -4.535 0.262 1 98.31 24 ASN B C 1
ATOM 1365 O O . ASN B 1 24 ? -1.663 -5.617 -0.219 1 98.31 24 ASN B O 1
ATOM 1369 N N . ILE B 1 25 ? -2.252 -4.324 1.525 1 97.69 25 ILE B N 1
ATOM 1370 C CA . ILE B 1 25 ? -2.053 -5.379 2.514 1 97.69 25 ILE B CA 1
ATOM 1371 C C . ILE B 1 25 ? -3.336 -5.582 3.316 1 97.69 25 ILE B C 1
ATOM 1373 O O . ILE B 1 25 ? -3.906 -4.621 3.84 1 97.69 25 ILE B O 1
ATOM 1377 N N . PHE B 1 26 ? -3.736 -6.812 3.422 1 97.38 26 PHE B N 1
ATOM 1378 C CA . PHE B 1 26 ? -4.93 -7.176 4.176 1 97.38 26 PHE B CA 1
ATOM 1379 C C . PHE B 1 26 ? -4.621 -8.289 5.176 1 97.38 26 PHE B C 1
ATOM 1381 O O . PHE B 1 26 ? -4.148 -9.359 4.793 1 97.38 26 PHE B O 1
ATOM 1388 N N . ILE B 1 27 ? -4.965 -8.008 6.422 1 96.31 27 ILE B N 1
ATOM 1389 C CA . ILE B 1 27 ? -4.613 -8.953 7.48 1 96.31 27 ILE B CA 1
ATOM 1390 C C . ILE B 1 27 ? -5.828 -9.203 8.375 1 96.31 27 ILE B C 1
ATOM 1392 O O . ILE B 1 27 ? -6.797 -8.438 8.344 1 96.31 27 ILE B O 1
ATOM 1396 N N . LEU B 1 28 ? -5.742 -10.312 9.086 1 91.94 28 LEU B N 1
ATOM 1397 C CA . LEU B 1 28 ? -6.707 -10.547 10.148 1 91.94 28 LEU B CA 1
ATOM 1398 C C . LEU B 1 28 ? -6.207 -9.984 11.477 1 91.94 28 LEU B C 1
ATOM 1400 O O . LEU B 1 28 ? -5.246 -10.5 12.047 1 91.94 28 LEU B O 1
ATOM 1404 N N . GLU B 1 29 ? -6.898 -8.938 11.906 1 83.81 29 GLU B N 1
ATOM 1405 C CA . GLU B 1 29 ? -6.441 -8.25 13.109 1 83.81 29 GLU B CA 1
ATOM 1406 C C . GLU B 1 29 ? -6.488 -9.172 14.328 1 83.81 29 GLU B C 1
ATOM 1408 O O . GLU B 1 29 ? -7.469 -9.891 14.531 1 83.81 29 GLU B O 1
ATOM 1413 N N . GLY B 1 30 ? -5.477 -9.055 15.117 1 84.69 30 GLY B N 1
ATOM 1414 C CA . GLY B 1 30 ? -5.418 -9.82 16.359 1 84.69 30 GLY B CA 1
ATOM 1415 C C . GLY B 1 30 ? -4.867 -11.219 16.172 1 84.69 30 GLY B C 1
ATOM 1416 O O . GLY B 1 30 ? -4.555 -11.906 17.141 1 84.69 30 GLY B O 1
ATOM 1417 N N . ASN B 1 31 ? -4.699 -11.648 14.961 1 82.31 31 ASN B N 1
ATOM 1418 C CA . ASN B 1 31 ? -4.203 -12.992 14.664 1 82.31 31 ASN B CA 1
ATOM 1419 C C . ASN B 1 31 ? -3.203 -12.977 13.508 1 82.31 31 ASN B C 1
ATOM 1421 O O . ASN B 1 31 ? -3.174 -13.906 12.695 1 82.31 31 ASN B O 1
ATOM 1425 N N . GLU B 1 32 ? -2.488 -11.898 13.43 1 80.69 32 GLU B N 1
ATOM 1426 C CA . GLU B 1 32 ? -1.666 -11.656 12.25 1 80.69 32 GLU B CA 1
ATOM 1427 C C . GLU B 1 32 ? -0.585 -12.727 12.102 1 80.69 32 GLU B C 1
ATOM 1429 O O . GLU B 1 32 ? -0.256 -13.133 10.992 1 80.69 32 GLU B O 1
ATOM 1434 N N . ARG B 1 33 ? -0.129 -13.266 13.227 1 80.44 33 ARG B N 1
ATOM 1435 C CA . ARG B 1 33 ? 0.993 -14.203 13.18 1 80.44 33 ARG B CA 1
ATOM 1436 C C . ARG B 1 33 ? 0.517 -15.617 12.867 1 80.44 33 ARG B C 1
ATOM 1438 O O . ARG B 1 33 ? 1.301 -16.453 12.422 1 80.44 33 ARG B O 1
ATOM 1445 N N . THR B 1 34 ? -0.722 -15.781 13.016 1 84.38 34 THR B N 1
ATOM 1446 C CA . THR B 1 34 ? -1.211 -17.156 12.883 1 84.38 34 THR B CA 1
ATOM 1447 C C . THR B 1 34 ? -2.217 -17.266 11.742 1 84.38 34 THR B C 1
ATOM 1449 O O . THR B 1 34 ? -2.766 -18.344 11.5 1 84.38 34 THR B O 1
ATOM 1452 N N . SER B 1 35 ? -2.426 -16.141 11.125 1 91.44 35 SER B N 1
ATOM 1453 C CA . SER B 1 35 ? -3.459 -16.125 10.094 1 91.44 35 SER B CA 1
ATOM 1454 C C . SER B 1 35 ? -2.877 -15.75 8.734 1 91.44 35 SER B C 1
ATOM 1456 O O . SER B 1 35 ? -1.825 -15.109 8.656 1 91.44 35 SER B O 1
ATOM 1458 N N . PRO B 1 36 ? -3.574 -16.172 7.695 1 94.31 36 PRO B N 1
ATOM 1459 C CA . PRO B 1 36 ? -3.131 -15.766 6.359 1 94.31 36 PRO B CA 1
ATOM 1460 C C . PRO B 1 36 ? -3.277 -14.266 6.113 1 94.31 36 PRO B C 1
ATOM 1462 O O 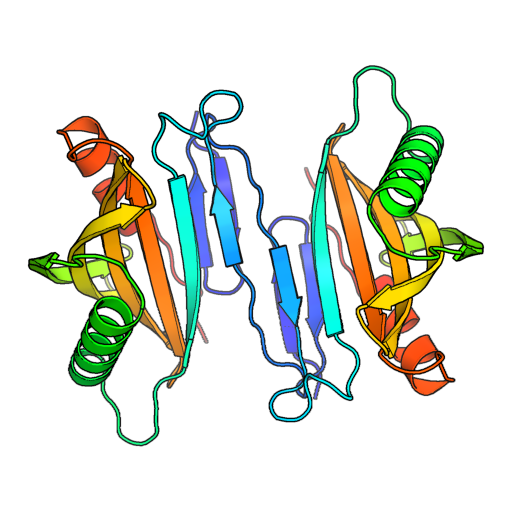. PRO B 1 36 ? -4.105 -13.617 6.754 1 94.31 36 PRO B O 1
ATOM 1465 N N . SER B 1 37 ? -2.424 -13.758 5.258 1 96.88 37 SER B N 1
ATOM 1466 C CA . SER B 1 37 ? -2.512 -12.375 4.801 1 96.88 37 SER B CA 1
ATOM 1467 C C . SER B 1 37 ? -2.58 -12.305 3.279 1 96.88 37 SER B C 1
ATOM 1469 O O . SER B 1 37 ? -2.094 -13.195 2.584 1 96.88 37 SER B O 1
ATOM 1471 N N . LEU B 1 38 ? -3.234 -11.305 2.805 1 97.81 38 LEU B N 1
ATOM 1472 C CA . LEU B 1 38 ? -3.346 -11.023 1.378 1 97.81 38 LEU B CA 1
ATOM 1473 C C . LEU B 1 38 ? -2.596 -9.742 1.02 1 97.81 38 LEU B C 1
ATOM 1475 O O . LEU B 1 38 ? -2.697 -8.742 1.729 1 97.81 38 LEU B O 1
ATOM 1479 N N . ASN B 1 39 ? -1.875 -9.828 -0.051 1 98.12 39 ASN B N 1
ATOM 1480 C CA . ASN B 1 39 ? -1.11 -8.68 -0.528 1 98.12 39 ASN B CA 1
ATOM 1481 C C . ASN B 1 39 ? -1.251 -8.5 -2.037 1 98.12 39 ASN B C 1
ATOM 1483 O O . ASN B 1 39 ? -1.33 -9.484 -2.779 1 98.12 39 ASN B O 1
ATOM 1487 N N . ILE B 1 40 ? -1.315 -7.262 -2.477 1 98.5 40 ILE B N 1
ATOM 1488 C CA . ILE B 1 40 ? -1.185 -6.918 -3.887 1 98.5 40 ILE B CA 1
ATOM 1489 C C . ILE B 1 40 ? -0.045 -5.918 -4.07 1 98.5 40 ILE B C 1
ATOM 1491 O O . ILE B 1 40 ? -0.028 -4.863 -3.428 1 98.5 40 ILE B O 1
ATOM 1495 N N . SER B 1 41 ? 0.865 -6.246 -4.863 1 98.12 41 SER B N 1
ATOM 1496 C CA . SER B 1 41 ? 1.977 -5.352 -5.168 1 98.12 41 SER B CA 1
ATOM 1497 C C . SER B 1 41 ? 2.111 -5.125 -6.672 1 98.12 41 SER B C 1
ATOM 1499 O O . SER B 1 41 ? 1.42 -5.77 -7.465 1 98.12 41 SER B O 1
ATOM 1501 N N . ARG B 1 42 ? 2.893 -4.121 -7.035 1 97.38 42 ARG B N 1
ATOM 1502 C CA . ARG B 1 42 ? 3.143 -3.762 -8.43 1 97.38 42 ARG B CA 1
ATOM 1503 C C . ARG B 1 42 ? 4.629 -3.861 -8.758 1 97.38 42 ARG B C 1
ATOM 1505 O O . ARG B 1 42 ? 5.48 -3.559 -7.918 1 97.38 42 ARG B O 1
ATOM 1512 N N . ASP B 1 43 ? 4.844 -4.332 -9.906 1 96 43 ASP B N 1
ATOM 1513 C CA . ASP B 1 43 ? 6.215 -4.434 -10.398 1 96 43 ASP B CA 1
ATOM 1514 C C . ASP B 1 43 ? 6.301 -4.07 -11.875 1 96 43 ASP B C 1
ATOM 1516 O O . ASP B 1 43 ? 5.281 -3.779 -12.508 1 96 43 ASP B O 1
ATOM 1520 N N . THR B 1 44 ? 7.527 -3.971 -12.336 1 94.81 44 THR B N 1
ATOM 1521 C CA . THR B 1 44 ? 7.773 -3.59 -13.719 1 94.81 44 THR B CA 1
ATOM 1522 C C . THR B 1 44 ? 8.594 -4.66 -14.438 1 94.81 44 THR B C 1
ATOM 1524 O O . THR B 1 44 ? 9.562 -5.18 -13.883 1 94.81 44 THR B O 1
ATOM 1527 N N . LEU B 1 45 ? 8.148 -4.957 -15.656 1 96.69 45 LEU B N 1
ATOM 1528 C CA . LEU B 1 45 ? 8.945 -5.836 -16.5 1 96.69 45 LEU B CA 1
ATOM 1529 C C . LEU B 1 45 ? 10.219 -5.145 -16.969 1 96.69 45 LEU B C 1
ATOM 1531 O O . LEU B 1 45 ? 10.219 -3.941 -17.234 1 96.69 45 LEU B O 1
ATOM 1535 N N . LYS B 1 46 ? 11.273 -5.906 -17.078 1 95.62 46 LYS B N 1
ATOM 1536 C CA . LYS B 1 46 ? 12.453 -5.418 -17.781 1 95.62 46 LYS B CA 1
ATOM 1537 C C . LYS B 1 46 ? 12.195 -5.316 -19.281 1 95.62 46 LYS B C 1
ATOM 1539 O O . LYS B 1 46 ? 11.289 -5.957 -19.812 1 95.62 46 LYS B O 1
ATOM 1544 N N . PRO B 1 47 ? 13.078 -4.547 -19.891 1 93.06 47 PRO B N 1
ATOM 1545 C CA . PRO B 1 47 ? 12.922 -4.484 -21.344 1 93.06 47 PRO B CA 1
ATOM 1546 C C . PRO B 1 47 ? 12.945 -5.863 -22.016 1 93.06 47 PRO B C 1
ATOM 1548 O O . PRO B 1 47 ? 13.781 -6.703 -21.656 1 93.06 47 PRO B O 1
ATOM 1551 N N . ASP B 1 48 ? 12.047 -6.16 -22.844 1 90.62 48 ASP B N 1
ATOM 1552 C CA . ASP B 1 48 ? 11.945 -7.371 -23.656 1 90.62 48 ASP B CA 1
ATOM 1553 C C . ASP B 1 48 ? 11.656 -8.594 -22.781 1 90.62 48 ASP B C 1
ATOM 1555 O O . ASP B 1 48 ? 11.961 -9.719 -23.172 1 90.62 48 ASP B O 1
ATOM 1559 N N . GLU B 1 49 ? 11.289 -8.344 -21.625 1 95.75 49 GLU B N 1
ATOM 1560 C CA . GLU B 1 49 ? 10.906 -9.422 -20.719 1 95.75 49 GLU B CA 1
ATOM 1561 C C . GLU B 1 49 ? 9.43 -9.766 -20.859 1 95.75 49 GLU B C 1
ATOM 1563 O O . GLU B 1 49 ? 8.586 -8.867 -20.984 1 95.75 49 GLU B O 1
ATOM 1568 N N . ASP B 1 50 ? 9.109 -11.031 -21.016 1 96.69 50 ASP B N 1
ATOM 1569 C CA . ASP B 1 50 ? 7.715 -11.445 -20.922 1 96.69 50 ASP B CA 1
ATOM 1570 C C . ASP B 1 50 ? 7.406 -12.008 -19.531 1 96.69 50 ASP B C 1
ATOM 1572 O O . ASP B 1 50 ? 8.281 -12.047 -18.672 1 96.69 50 ASP B O 1
ATOM 1576 N N . LEU B 1 51 ? 6.219 -12.414 -19.344 1 97.25 51 LEU B N 1
ATOM 1577 C CA . LEU B 1 51 ? 5.77 -12.781 -18 1 97.25 51 LEU B CA 1
ATOM 1578 C C . LEU B 1 51 ? 6.516 -14.008 -17.5 1 97.25 51 LEU B C 1
ATOM 1580 O O . LEU B 1 51 ? 7.008 -14.023 -16.359 1 97.25 51 LEU B O 1
ATOM 1584 N N . PRO B 1 52 ? 6.684 -15.07 -18.312 1 97.75 52 PRO B N 1
ATOM 1585 C CA . PRO B 1 52 ? 7.43 -16.234 -17.812 1 97.75 52 PRO B CA 1
ATOM 1586 C C . PRO B 1 52 ? 8.859 -15.883 -17.406 1 97.75 52 PRO B C 1
ATOM 1588 O O . PRO B 1 52 ? 9.344 -16.359 -16.375 1 97.75 52 PRO B O 1
ATOM 1591 N N . ALA B 1 53 ? 9.484 -15.094 -18.172 1 97.88 53 ALA B N 1
ATOM 1592 C CA . ALA B 1 53 ? 10.852 -14.688 -17.844 1 97.88 53 ALA B CA 1
ATOM 1593 C C . ALA B 1 53 ? 10.883 -13.859 -16.562 1 97.88 53 ALA B C 1
ATOM 1595 O O . ALA B 1 53 ? 11.805 -13.992 -15.758 1 97.88 53 ALA B O 1
ATOM 1596 N N . TYR B 1 54 ? 9.945 -13.008 -16.469 1 98.19 54 TYR B N 1
ATOM 1597 C CA . TYR B 1 54 ? 9.797 -12.234 -15.242 1 98.19 54 TYR B CA 1
ATOM 1598 C C . TYR B 1 54 ? 9.641 -13.141 -14.031 1 98.19 54 TYR B C 1
ATOM 1600 O O . TYR B 1 54 ? 10.273 -12.922 -13 1 98.19 54 TYR B O 1
ATOM 1608 N N . ILE B 1 55 ? 8.844 -14.156 -14.125 1 98.19 55 ILE B N 1
ATOM 1609 C CA . ILE B 1 55 ? 8.594 -15.078 -13.016 1 98.19 55 ILE B CA 1
ATOM 1610 C C . ILE B 1 55 ? 9.883 -15.82 -12.672 1 98.19 55 ILE B C 1
ATOM 1612 O O . ILE B 1 55 ? 10.219 -15.984 -11.492 1 98.19 55 ILE B O 1
ATOM 1616 N N . ASP B 1 56 ? 10.594 -16.234 -13.68 1 98.12 56 ASP B N 1
ATOM 1617 C CA . ASP B 1 56 ? 11.883 -16.875 -13.453 1 98.12 56 ASP B CA 1
ATOM 1618 C C . ASP B 1 56 ? 12.82 -15.969 -12.648 1 98.12 56 ASP B C 1
ATOM 1620 O O . ASP B 1 56 ? 13.438 -16.422 -11.68 1 98.12 56 ASP B O 1
ATOM 1624 N N . ARG B 1 57 ? 12.883 -14.789 -13.102 1 97.69 57 ARG B N 1
ATOM 1625 C CA . ARG B 1 57 ? 13.742 -13.812 -12.438 1 97.69 57 ARG B CA 1
ATOM 1626 C C . ARG B 1 57 ? 13.328 -13.609 -10.984 1 97.69 57 ARG B C 1
ATOM 1628 O O . ARG B 1 57 ? 14.18 -13.555 -10.094 1 97.69 57 ARG B O 1
ATOM 1635 N N . GLN B 1 58 ? 12.078 -13.547 -10.719 1 96.5 58 GLN B N 1
ATOM 1636 C CA . GLN B 1 58 ? 11.57 -13.352 -9.359 1 96.5 58 GLN B CA 1
ATOM 1637 C C . GLN B 1 58 ? 11.859 -14.562 -8.484 1 96.5 58 GLN B C 1
ATOM 1639 O O . GLN B 1 58 ? 12.234 -14.414 -7.316 1 96.5 58 GLN B O 1
ATOM 1644 N N . ILE B 1 59 ? 11.648 -15.742 -9.055 1 97.81 59 ILE B N 1
ATOM 1645 C CA . ILE B 1 59 ? 11.977 -16.953 -8.32 1 97.81 59 ILE B CA 1
ATOM 1646 C C . ILE B 1 59 ? 13.445 -16.938 -7.91 1 97.81 59 ILE B C 1
ATOM 1648 O O . ILE B 1 59 ? 13.781 -17.234 -6.758 1 97.81 59 ILE B O 1
ATOM 1652 N N . ALA B 1 60 ? 14.266 -16.594 -8.82 1 97.88 60 ALA B N 1
ATOM 1653 C CA . ALA B 1 60 ? 15.695 -16.547 -8.547 1 97.88 60 ALA B CA 1
ATOM 1654 C C . ALA B 1 60 ? 16 -15.547 -7.434 1 97.88 60 ALA B C 1
ATOM 1656 O O . ALA B 1 60 ? 16.828 -15.812 -6.555 1 97.88 60 ALA B O 1
ATOM 1657 N N . LEU B 1 61 ? 15.352 -14.422 -7.496 1 97.44 61 LEU B N 1
ATOM 1658 C CA . LEU B 1 61 ? 15.539 -13.391 -6.477 1 97.44 61 LEU B CA 1
ATOM 1659 C C . LEU B 1 61 ? 15.086 -13.898 -5.109 1 97.44 61 LEU B C 1
ATOM 1661 O O . LEU B 1 61 ? 15.75 -13.656 -4.102 1 97.44 61 LEU B O 1
ATOM 1665 N N . MET B 1 62 ? 13.922 -14.555 -5.09 1 96.94 62 MET B N 1
ATOM 1666 C CA . MET B 1 62 ? 13.422 -15.094 -3.828 1 96.94 62 MET B CA 1
ATOM 1667 C C . MET B 1 62 ? 14.375 -16.156 -3.275 1 96.94 62 MET B C 1
ATOM 1669 O O . MET B 1 62 ? 14.648 -16.188 -2.074 1 96.94 62 MET B O 1
ATOM 1673 N N . LYS B 1 63 ? 14.906 -16.984 -4.102 1 96.88 63 LYS B N 1
ATOM 1674 C CA . LYS B 1 63 ? 15.867 -18 -3.684 1 96.88 63 LYS B CA 1
ATOM 1675 C C . LYS B 1 63 ? 17.125 -17.375 -3.09 1 96.88 63 LYS B C 1
ATOM 1677 O O . LYS B 1 63 ? 17.688 -17.891 -2.131 1 96.88 63 LYS B O 1
ATOM 1682 N N . LYS B 1 64 ? 17.453 -16.297 -3.68 1 97.25 64 LYS B N 1
ATOM 1683 C CA . LYS B 1 64 ? 18.672 -15.602 -3.238 1 97.25 64 LYS B CA 1
ATOM 1684 C C . LYS B 1 64 ? 18.438 -14.914 -1.893 1 97.25 64 LYS B C 1
ATOM 1686 O O . LYS B 1 64 ? 19.344 -14.898 -1.046 1 97.25 64 LYS B O 1
ATOM 1691 N N . ASN B 1 65 ? 17.25 -14.383 -1.653 1 96.56 65 ASN B N 1
ATOM 16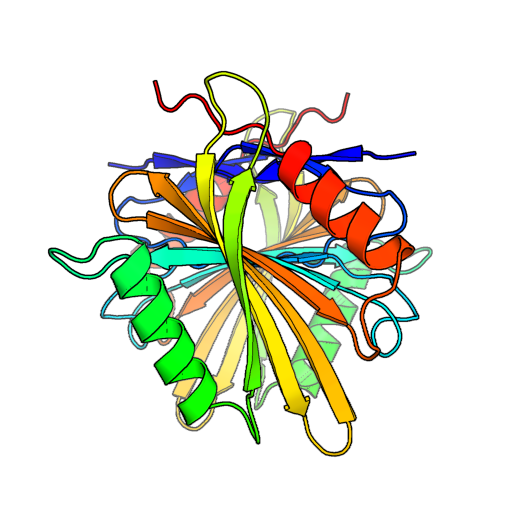92 C CA . ASN B 1 65 ? 17.031 -13.453 -0.546 1 96.56 65 ASN B CA 1
ATOM 1693 C C . ASN B 1 65 ? 16.312 -14.133 0.617 1 96.56 65 ASN B C 1
ATOM 1695 O O . ASN B 1 65 ? 16.312 -13.617 1.737 1 96.56 65 ASN B O 1
ATOM 1699 N N . LEU B 1 66 ? 15.648 -15.234 0.326 1 96.25 66 LEU B N 1
ATOM 1700 C CA . LEU B 1 66 ? 14.836 -15.867 1.36 1 96.25 66 LEU B CA 1
ATOM 1701 C C . LEU B 1 66 ? 15.469 -17.188 1.808 1 96.25 66 LEU B C 1
ATOM 1703 O O . LEU B 1 66 ? 15.922 -17.969 0.976 1 96.25 66 LEU B O 1
ATOM 1707 N N . GLY B 1 67 ? 15.5 -17.375 3.076 1 95.25 67 GLY B N 1
ATOM 1708 C CA . GLY B 1 67 ? 16.094 -18.594 3.617 1 95.25 67 GLY B CA 1
ATOM 1709 C C . GLY B 1 67 ? 15.367 -19.844 3.199 1 95.25 67 GLY B C 1
ATOM 1710 O O . GLY B 1 67 ? 14.164 -19.984 3.434 1 95.25 67 GLY B O 1
ATOM 1711 N N . GLN B 1 68 ? 16.094 -20.859 2.598 1 97.06 68 GLN B N 1
ATOM 1712 C CA . GLN B 1 68 ? 15.594 -22.188 2.229 1 97.06 68 GLN B CA 1
ATOM 1713 C C . GLN B 1 68 ? 14.352 -22.062 1.349 1 97.06 68 GLN B C 1
ATOM 1715 O O . GLN B 1 68 ? 13.375 -22.781 1.547 1 97.06 68 GLN B O 1
ATOM 1720 N N . HIS B 1 69 ? 14.297 -21.172 0.573 1 97.75 69 HIS B N 1
ATOM 1721 C CA . HIS B 1 69 ? 13.172 -20.969 -0.341 1 97.75 69 HIS B CA 1
ATOM 1722 C C . HIS B 1 69 ? 13.016 -22.172 -1.278 1 97.75 69 HIS B C 1
ATOM 1724 O O . HIS B 1 69 ? 14 -22.641 -1.853 1 97.75 69 HIS B O 1
ATOM 1730 N N . ARG B 1 70 ? 11.797 -22.703 -1.427 1 97.56 70 ARG B N 1
ATOM 1731 C CA . ARG B 1 70 ? 11.484 -23.844 -2.283 1 97.56 70 ARG B CA 1
ATOM 1732 C C . ARG B 1 70 ? 10.18 -23.609 -3.037 1 97.56 70 ARG B C 1
ATOM 1734 O O . ARG B 1 70 ? 9.133 -23.375 -2.426 1 97.56 70 ARG B O 1
ATOM 1741 N N . VAL B 1 71 ? 10.25 -23.766 -4.32 1 98.12 71 VAL B N 1
ATOM 1742 C CA . VAL B 1 71 ? 9.039 -23.703 -5.141 1 98.12 71 VAL B CA 1
ATOM 1743 C C . VAL B 1 71 ? 8.336 -25.062 -5.098 1 98.12 71 VAL B C 1
ATOM 1745 O O . VAL B 1 71 ? 8.945 -26.094 -5.348 1 98.12 71 VAL B O 1
ATOM 1748 N N . LEU B 1 72 ? 7.117 -25 -4.797 1 97.75 72 LEU B N 1
ATOM 1749 C CA . LEU B 1 72 ? 6.332 -26.234 -4.695 1 97.75 72 LEU B CA 1
ATOM 1750 C C . LEU B 1 72 ? 5.57 -26.5 -5.988 1 97.75 72 LEU B C 1
ATOM 1752 O O . LEU B 1 72 ? 5.391 -27.656 -6.375 1 97.75 72 LEU B O 1
ATOM 1756 N N . SER B 1 73 ? 5.074 -25.484 -6.602 1 97.94 73 SER B N 1
ATOM 1757 C CA . SER B 1 73 ? 4.348 -25.641 -7.855 1 97.94 73 SER B CA 1
ATOM 1758 C C . SER B 1 73 ? 4.352 -24.344 -8.656 1 97.94 73 SER B C 1
ATOM 1760 O O . SER B 1 73 ? 4.547 -23.266 -8.094 1 97.94 73 SER B O 1
ATOM 1762 N N . ARG B 1 74 ? 4.254 -24.453 -9.93 1 98.19 74 ARG B N 1
ATOM 1763 C CA . ARG B 1 74 ? 4.078 -23.375 -10.914 1 98.19 74 ARG B CA 1
ATOM 1764 C C . ARG B 1 74 ? 2.984 -23.734 -11.914 1 98.19 74 ARG B C 1
ATOM 1766 O O . ARG B 1 74 ? 2.934 -24.859 -12.406 1 98.19 74 ARG B O 1
ATOM 1773 N N . ALA B 1 75 ? 2.059 -22.828 -12.164 1 98 75 ALA B N 1
ATOM 1774 C CA . ALA B 1 75 ? 0.917 -23.125 -13.031 1 98 75 ALA B CA 1
ATOM 1775 C C . ALA B 1 75 ? 0.347 -21.844 -13.633 1 98 75 ALA B C 1
ATOM 1777 O O . ALA B 1 75 ? 0.637 -20.734 -13.164 1 98 75 ALA B O 1
ATOM 1778 N N . PRO B 1 76 ? -0.441 -21.969 -14.727 1 97.88 76 PRO B N 1
ATOM 1779 C CA . PRO B 1 76 ? -1.187 -20.812 -15.203 1 97.88 76 PRO B CA 1
ATOM 1780 C C . PRO B 1 76 ? -2.146 -20.25 -14.148 1 97.88 76 PRO B C 1
ATOM 1782 O O . PRO B 1 76 ? -2.604 -21 -13.273 1 97.88 76 PRO B O 1
ATOM 1785 N N . ALA B 1 77 ? -2.363 -19 -14.188 1 97.81 77 ALA B N 1
ATOM 1786 C CA . ALA B 1 77 ? -3.311 -18.328 -13.305 1 97.81 77 ALA B CA 1
ATOM 1787 C C . ALA B 1 77 ? -4.215 -17.391 -14.086 1 97.81 77 ALA B C 1
ATOM 1789 O O . ALA B 1 77 ? -3.875 -16.969 -15.195 1 97.81 77 ALA B O 1
ATOM 1790 N N . GLN B 1 78 ? -5.359 -17.125 -13.477 1 97.75 78 GLN B N 1
ATOM 1791 C CA . GLN B 1 78 ? -6.309 -16.172 -14.039 1 97.75 78 GLN B CA 1
ATOM 1792 C C . GLN B 1 78 ? -6.879 -15.25 -12.961 1 97.75 78 GLN B C 1
ATOM 1794 O O . GLN B 1 78 ? -7.242 -15.719 -11.875 1 97.75 78 GLN B O 1
ATOM 1799 N N . ALA B 1 79 ? -6.852 -14 -13.234 1 97.38 79 ALA B N 1
ATOM 1800 C CA . ALA B 1 79 ? -7.535 -13.039 -12.375 1 97.38 79 ALA B CA 1
ATOM 1801 C C . ALA B 1 79 ? -8.781 -12.484 -13.055 1 97.38 79 ALA B C 1
ATOM 1803 O O . ALA B 1 79 ? -8.695 -11.852 -14.109 1 97.38 79 ALA B O 1
ATOM 1804 N N . GLY B 1 80 ? -9.883 -12.656 -12.367 1 96 80 GLY B N 1
ATOM 1805 C CA . GLY B 1 80 ? -11.156 -12.273 -12.969 1 96 80 GLY B CA 1
ATOM 1806 C C . GLY B 1 80 ? -11.781 -13.383 -13.797 1 96 80 GLY B C 1
ATOM 1807 O O . GLY B 1 80 ? -11.297 -14.523 -13.789 1 96 80 GLY B O 1
ATOM 1808 N N . THR B 1 81 ? -12.945 -13.055 -14.344 1 92.12 81 THR B N 1
ATOM 1809 C CA . THR B 1 81 ? -13.68 -14.008 -15.164 1 92.12 81 THR B CA 1
ATOM 1810 C C . THR B 1 81 ? -14.086 -13.375 -16.5 1 92.12 81 THR B C 1
ATOM 1812 O O . THR B 1 81 ? -14.039 -12.156 -16.641 1 92.12 81 THR B O 1
ATOM 1815 N N . GLY B 1 82 ? -14.336 -14.266 -17.422 1 89.94 82 GLY B N 1
ATOM 1816 C CA . GLY B 1 82 ? -14.852 -13.781 -18.703 1 89.94 82 GLY B CA 1
ATOM 1817 C C . GLY B 1 82 ? -13.766 -13.234 -19.609 1 89.94 82 GLY B C 1
ATOM 1818 O O . GLY B 1 82 ? -12.625 -13.688 -19.562 1 89.94 82 GLY B O 1
ATOM 1819 N N . ASN B 1 83 ? -14.078 -12.25 -20.516 1 88.81 83 ASN B N 1
ATOM 1820 C CA . ASN B 1 83 ? -13.195 -11.75 -21.562 1 88.81 83 ASN B CA 1
ATOM 1821 C C . ASN B 1 83 ? -12.172 -10.766 -21.016 1 88.81 83 ASN B C 1
ATOM 1823 O O . ASN B 1 83 ? -11.133 -10.531 -21.625 1 88.81 83 ASN B O 1
ATOM 1827 N N . ASP B 1 84 ? -12.445 -10.25 -19.891 1 88.81 84 ASP B N 1
ATOM 1828 C CA . ASP B 1 84 ? -11.578 -9.211 -19.344 1 88.81 84 ASP B CA 1
ATOM 1829 C C . ASP B 1 84 ? -10.578 -9.789 -18.344 1 88.81 84 ASP B C 1
ATOM 1831 O O . ASP B 1 84 ? -9.773 -9.062 -17.766 1 88.81 84 ASP B O 1
ATOM 1835 N N . ALA B 1 85 ? -10.648 -11.117 -18.25 1 94.56 85 ALA B N 1
ATOM 1836 C CA . ALA B 1 85 ? -9.766 -11.766 -17.281 1 94.56 85 ALA B CA 1
ATOM 1837 C C . ALA B 1 85 ? -8.305 -11.586 -17.656 1 94.56 85 ALA B C 1
ATOM 1839 O O . ALA B 1 85 ? -7.965 -11.57 -18.844 1 94.56 85 ALA B O 1
ATOM 1840 N N . LEU B 1 86 ? -7.492 -11.406 -16.672 1 96.19 86 LEU B N 1
ATOM 1841 C CA . LEU B 1 86 ? -6.051 -11.336 -16.891 1 96.19 86 LEU B CA 1
ATOM 1842 C C . LEU B 1 86 ? -5.418 -12.727 -16.797 1 96.19 86 LEU B C 1
ATOM 1844 O O . LEU B 1 86 ? -5.629 -13.445 -15.828 1 96.19 86 LEU B O 1
ATOM 1848 N N . MET B 1 87 ? -4.695 -13.086 -17.828 1 96.5 87 MET B N 1
ATOM 1849 C CA . MET B 1 87 ? -3.953 -14.336 -17.797 1 96.5 87 MET B CA 1
ATOM 1850 C C . MET B 1 87 ? -2.547 -14.125 -17.25 1 96.5 87 MET B C 1
ATOM 1852 O O . MET B 1 87 ? -1.905 -13.117 -17.547 1 96.5 87 MET B O 1
ATOM 1856 N N . GLY B 1 88 ? -2.17 -15.062 -16.406 1 97.94 88 GLY B N 1
ATOM 1857 C CA . GLY B 1 88 ? -0.852 -14.969 -15.805 1 97.94 88 GLY B CA 1
ATOM 1858 C C . GLY B 1 88 ? -0.328 -16.297 -15.305 1 97.94 88 GLY B C 1
ATOM 1859 O O . GLY B 1 88 ? -0.63 -17.344 -15.883 1 97.94 88 GLY B O 1
ATOM 1860 N N . GLU B 1 89 ? 0.587 -16.203 -14.398 1 98.5 89 GLU B N 1
ATOM 1861 C CA . GLU B 1 89 ? 1.198 -17.391 -13.805 1 98.5 89 GLU B CA 1
ATOM 1862 C C . GLU B 1 89 ? 1.249 -17.297 -12.289 1 98.5 89 GLU B C 1
ATOM 1864 O O . GLU B 1 89 ? 1.401 -16.203 -11.734 1 98.5 89 GLU B O 1
ATOM 1869 N N . GLN B 1 90 ? 1.095 -18.469 -11.68 1 98.5 90 GLN B N 1
ATOM 1870 C CA . GLN B 1 90 ? 1.188 -18.516 -10.227 1 98.5 90 GLN B CA 1
ATOM 1871 C C . GLN B 1 90 ? 2.223 -19.531 -9.766 1 98.5 90 GLN B C 1
ATOM 1873 O O . GLN B 1 90 ? 2.459 -20.531 -10.445 1 98.5 90 GLN B O 1
ATOM 1878 N N . ILE B 1 91 ? 2.781 -19.203 -8.641 1 98.44 91 ILE B N 1
ATOM 1879 C CA . ILE B 1 91 ? 3.699 -20.125 -7.988 1 98.44 91 ILE B CA 1
ATOM 1880 C C . ILE B 1 91 ? 3.273 -20.344 -6.535 1 98.44 91 ILE B C 1
ATOM 1882 O O . ILE B 1 91 ? 2.764 -19.422 -5.895 1 98.44 91 ILE B O 1
ATOM 1886 N N . ALA B 1 92 ? 3.385 -21.547 -6.012 1 98.12 92 ALA B N 1
ATOM 1887 C CA . ALA B 1 92 ? 3.377 -21.844 -4.582 1 98.12 92 ALA B CA 1
ATOM 1888 C C . ALA B 1 92 ? 4.785 -22.156 -4.078 1 98.12 92 ALA B C 1
ATOM 1890 O O . ALA B 1 92 ? 5.559 -22.828 -4.762 1 98.12 92 ALA B O 1
ATOM 1891 N N . ALA B 1 93 ? 5.074 -21.594 -2.963 1 97.94 93 ALA B N 1
ATOM 1892 C CA . ALA B 1 93 ? 6.434 -21.766 -2.451 1 97.94 93 ALA B CA 1
ATOM 1893 C C . ALA B 1 93 ? 6.453 -21.734 -0.926 1 97.94 93 ALA B C 1
ATOM 1895 O O . ALA B 1 93 ? 5.457 -21.359 -0.294 1 97.94 93 ALA B O 1
ATOM 1896 N N . THR B 1 94 ? 7.531 -22.156 -0.321 1 98 94 THR B N 1
ATOM 1897 C CA . THR B 1 94 ? 7.793 -22.016 1.107 1 98 94 THR B CA 1
ATOM 1898 C C . THR B 1 94 ? 9.164 -21.391 1.349 1 98 94 THR B C 1
ATOM 1900 O O . THR B 1 94 ? 10.023 -21.406 0.463 1 98 94 THR B O 1
ATOM 1903 N N . HIS B 1 95 ? 9.32 -20.781 2.412 1 97.81 95 HIS B N 1
ATOM 1904 C CA . HIS B 1 95 ? 10.617 -20.297 2.869 1 97.81 95 HIS B CA 1
ATOM 1905 C C . HIS B 1 95 ? 10.672 -20.219 4.391 1 97.81 95 HIS B C 1
ATOM 1907 O O . HIS B 1 95 ? 9.641 -20.328 5.062 1 97.81 95 HIS B O 1
ATOM 1913 N N . LYS B 1 96 ? 11.867 -20.078 4.934 1 96.5 96 LYS B N 1
ATOM 1914 C CA . LYS B 1 96 ? 12.047 -19.922 6.375 1 96.5 96 LYS B CA 1
ATOM 1915 C C . LYS B 1 96 ? 12.125 -18.453 6.77 1 96.5 96 LYS B C 1
ATOM 1917 O O . LYS B 1 96 ? 12.852 -17.672 6.152 1 96.5 96 LYS B O 1
ATOM 1922 N N . SER B 1 97 ? 11.344 -18.094 7.699 1 92.19 97 SER B N 1
ATOM 1923 C CA . SER B 1 97 ? 11.445 -16.797 8.375 1 92.19 97 SER B CA 1
ATOM 1924 C C . SER B 1 97 ? 11.781 -16.984 9.852 1 92.19 97 SER B C 1
ATOM 1926 O O . SER B 1 97 ? 10.891 -17.188 10.68 1 92.19 97 SER B O 1
ATOM 1928 N N . GLY B 1 98 ? 13.016 -16.781 10.172 1 89.62 98 GLY B N 1
ATOM 1929 C CA . GLY B 1 98 ? 13.453 -17.219 11.484 1 89.62 98 GLY B CA 1
ATOM 1930 C C . GLY B 1 98 ? 13.281 -18.719 11.688 1 89.62 98 GLY B C 1
ATOM 1931 O O . GLY B 1 98 ? 13.773 -19.516 10.898 1 89.62 98 GLY B O 1
ATOM 1932 N N . LYS B 1 99 ? 12.555 -19.047 12.742 1 89.19 99 LYS B N 1
ATOM 1933 C CA . LYS B 1 99 ? 12.359 -20.453 13.055 1 89.19 99 LYS B CA 1
ATOM 1934 C C . LYS B 1 99 ? 11.062 -20.969 12.445 1 89.19 99 LYS B C 1
ATOM 1936 O O . LYS B 1 99 ? 10.758 -22.172 12.547 1 89.19 99 LYS B O 1
ATOM 1941 N N . THR B 1 100 ? 10.367 -20.141 11.781 1 91.62 100 THR B N 1
ATOM 1942 C CA . THR B 1 100 ? 9.055 -20.516 11.281 1 91.62 100 THR B CA 1
ATOM 1943 C C . THR B 1 100 ? 9.086 -20.703 9.766 1 91.62 100 THR B C 1
ATOM 1945 O O . THR B 1 100 ? 9.734 -19.953 9.055 1 91.62 100 THR B O 1
ATOM 1948 N N . GLU B 1 101 ? 8.422 -21.734 9.344 1 95.69 101 GLU B N 1
ATOM 1949 C CA . GLU B 1 101 ? 8.219 -21.922 7.914 1 95.69 101 GLU B CA 1
ATOM 1950 C C . GLU B 1 101 ? 7 -21.141 7.422 1 95.69 101 GLU B C 1
ATOM 1952 O O . GLU B 1 101 ? 5.926 -21.219 8.023 1 95.69 101 GLU B O 1
ATOM 1957 N N . VAL B 1 102 ? 7.188 -20.406 6.348 1 97.12 102 VAL B N 1
ATOM 1958 C CA . VAL B 1 102 ? 6.129 -19.578 5.777 1 97.12 102 VAL B CA 1
ATOM 1959 C C . VAL B 1 102 ? 5.719 -20.141 4.414 1 97.12 102 VAL B C 1
ATOM 1961 O O . VAL B 1 102 ? 6.574 -20.5 3.602 1 97.12 102 VAL B O 1
ATOM 1964 N N . TYR B 1 103 ? 4.434 -20.297 4.219 1 97.75 103 TYR B N 1
ATOM 1965 C CA . TYR B 1 103 ? 3.859 -20.75 2.951 1 97.75 103 TYR B CA 1
ATOM 1966 C C . TYR B 1 103 ? 3.307 -19.562 2.158 1 97.75 103 TYR B C 1
ATOM 1968 O O . TYR B 1 103 ? 2.615 -18.703 2.711 1 97.75 103 TYR B O 1
ATOM 1976 N N . GLN B 1 104 ? 3.604 -19.609 0.835 1 97.25 104 GLN B N 1
ATOM 1977 C CA . GLN B 1 104 ? 3.199 -18.469 0.026 1 97.25 104 GLN B CA 1
ATOM 1978 C C . GLN B 1 104 ? 2.695 -18.906 -1.344 1 97.25 104 GLN B C 1
ATOM 1980 O O . GLN B 1 104 ? 3.227 -19.859 -1.93 1 97.25 104 GLN B O 1
ATOM 1985 N N . ARG B 1 105 ? 1.677 -18.25 -1.796 1 98.06 105 ARG B N 1
ATOM 1986 C CA . ARG B 1 105 ? 1.204 -18.328 -3.174 1 98.06 105 ARG B CA 1
ATOM 1987 C C . ARG B 1 105 ? 1.215 -16.953 -3.836 1 98.06 105 ARG B C 1
ATOM 1989 O O . ARG B 1 105 ? 0.721 -15.977 -3.264 1 98.06 105 ARG B O 1
ATOM 1996 N N . GLN B 1 106 ? 1.796 -16.922 -5.016 1 98.31 106 GLN B N 1
ATOM 1997 C CA . GLN B 1 106 ? 1.87 -15.664 -5.742 1 98.31 106 GLN B CA 1
ATOM 1998 C C . GLN B 1 106 ? 1.405 -15.836 -7.188 1 98.31 106 GLN B C 1
ATOM 2000 O O . GLN B 1 106 ? 1.691 -16.859 -7.82 1 98.31 106 GLN B O 1
ATOM 2005 N N . ALA B 1 107 ? 0.712 -14.875 -7.656 1 98.69 107 ALA B N 1
ATOM 2006 C CA . ALA B 1 107 ? 0.308 -14.836 -9.055 1 98.69 107 ALA B CA 1
ATOM 2007 C C . ALA B 1 107 ? 0.649 -13.484 -9.688 1 98.69 107 ALA B C 1
ATOM 2009 O O . ALA B 1 107 ? 0.393 -12.438 -9.094 1 98.69 107 ALA B O 1
ATOM 2010 N N . GLY B 1 108 ? 1.286 -13.531 -10.789 1 98.5 108 GLY B N 1
ATOM 2011 C CA . GLY B 1 108 ? 1.625 -12.328 -11.531 1 98.5 108 GLY B CA 1
ATOM 2012 C C . GLY B 1 108 ? 0.795 -12.156 -12.789 1 98.5 108 GLY B C 1
ATOM 2013 O O . GLY B 1 108 ? 0.561 -13.117 -13.523 1 98.5 108 GLY B O 1
ATOM 2014 N N . PHE B 1 109 ? 0.307 -10.922 -13.031 1 98.12 109 PHE B N 1
ATOM 2015 C CA . PHE B 1 109 ? -0.476 -10.562 -14.211 1 98.12 109 PHE B CA 1
ATOM 2016 C C . PHE B 1 109 ? 0.041 -9.273 -14.836 1 98.12 109 PHE B C 1
ATOM 2018 O O . PHE B 1 109 ? 0.397 -8.336 -14.125 1 98.12 109 PHE B O 1
ATOM 2025 N N . ILE B 1 110 ? 0.065 -9.242 -16.109 1 94.81 110 ILE B N 1
ATOM 2026 C CA . ILE B 1 110 ? 0.349 -7.977 -16.781 1 94.81 110 ILE B CA 1
ATOM 2027 C C . ILE B 1 110 ? -0.938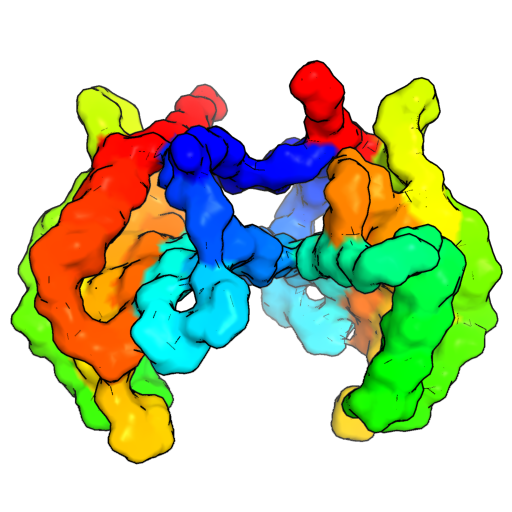 -7.168 -16.922 1 94.81 110 ILE B C 1
ATOM 2029 O O . ILE B 1 110 ? -1.778 -7.469 -17.766 1 94.81 110 ILE B O 1
ATOM 2033 N N . ALA B 1 111 ? -1.139 -6.223 -16.094 1 88.31 111 ALA B N 1
ATOM 2034 C CA . ALA B 1 111 ? -2.352 -5.406 -16.094 1 88.31 111 ALA B CA 1
ATOM 2035 C C . ALA B 1 111 ? -2.271 -4.301 -17.141 1 88.31 111 ALA B C 1
ATOM 2037 O O . ALA B 1 111 ? -3.279 -3.939 -17.75 1 88.31 111 ALA B O 1
ATOM 2038 N N . THR B 1 112 ? -1.207 -3.627 -17.266 1 87.62 112 THR B N 1
ATOM 2039 C CA . THR B 1 112 ? -0.863 -2.664 -18.312 1 87.62 112 THR B CA 1
ATOM 2040 C C . THR B 1 112 ? 0.503 -2.98 -18.906 1 87.62 112 THR B C 1
ATOM 2042 O O . THR B 1 112 ? 1.336 -3.623 -18.266 1 87.62 112 THR B O 1
ATOM 2045 N N . PRO B 1 113 ? 0.636 -2.572 -20.141 1 88.75 113 PRO B N 1
ATOM 2046 C CA . PRO B 1 113 ? 1.908 -2.928 -20.781 1 88.75 113 PRO B CA 1
ATOM 2047 C C . PRO B 1 113 ? 3.115 -2.584 -19.906 1 88.75 113 PRO B C 1
ATOM 2049 O O . PRO B 1 113 ? 3.262 -1.438 -19.469 1 88.75 113 PRO B O 1
ATOM 2052 N N . GLY B 1 114 ? 3.898 -3.613 -19.625 1 92.38 114 GLY B N 1
ATOM 2053 C CA . GLY B 1 114 ? 5.152 -3.445 -18.906 1 92.38 114 GLY B CA 1
ATOM 2054 C C . GLY B 1 114 ? 4.992 -3.486 -17.391 1 92.38 114 GLY B C 1
ATOM 2055 O O . GLY B 1 114 ? 5.98 -3.484 -16.656 1 92.38 114 GLY B O 1
ATOM 2056 N N . LYS B 1 115 ? 3.771 -3.518 -16.891 1 94.5 115 LYS B N 1
ATOM 2057 C CA . LYS B 1 115 ? 3.52 -3.516 -15.453 1 94.5 115 LYS B CA 1
ATOM 2058 C C . LYS B 1 115 ? 2.922 -4.844 -15 1 94.5 115 LYS B C 1
ATOM 2060 O O . LYS B 1 115 ? 2.041 -5.395 -15.672 1 94.5 115 LYS B O 1
ATOM 2065 N N . VAL B 1 116 ? 3.469 -5.336 -13.914 1 97.5 116 VAL B N 1
ATOM 2066 C CA . VAL B 1 116 ? 2.986 -6.602 -13.375 1 97.5 116 VAL B CA 1
ATOM 2067 C C . VAL B 1 116 ? 2.24 -6.359 -12.07 1 97.5 116 VAL B C 1
ATOM 2069 O O . VAL B 1 116 ? 2.748 -5.676 -11.172 1 97.5 116 VAL B O 1
ATOM 2072 N N . LEU B 1 117 ? 1.039 -6.793 -12.023 1 98.06 117 LEU B N 1
ATOM 2073 C CA . LEU B 1 117 ? 0.269 -6.852 -10.781 1 98.06 117 LEU B CA 1
ATOM 2074 C C . LEU B 1 117 ? 0.454 -8.195 -10.094 1 98.06 117 LEU B C 1
ATOM 2076 O O . LEU B 1 117 ? 0.228 -9.25 -10.695 1 98.06 117 LEU B O 1
ATOM 2080 N N . VAL B 1 118 ? 0.893 -8.203 -8.852 1 98.62 118 VAL B N 1
ATOM 2081 C CA . VAL B 1 118 ? 1.233 -9.445 -8.156 1 98.62 118 VAL B CA 1
ATOM 2082 C C . VAL B 1 118 ? 0.303 -9.641 -6.961 1 98.62 118 VAL B C 1
ATOM 2084 O O . VAL B 1 118 ? 0.292 -8.828 -6.035 1 98.62 118 VAL B O 1
ATOM 2087 N N . PHE B 1 119 ? -0.452 -10.727 -6.949 1 98.69 119 PHE B N 1
ATOM 2088 C CA . PHE B 1 119 ? -1.262 -11.164 -5.82 1 98.69 119 PHE B CA 1
ATOM 2089 C C . PHE B 1 119 ? -0.5 -12.172 -4.965 1 98.69 119 PHE B C 1
ATOM 2091 O O . PHE B 1 119 ? 0.122 -13.094 -5.492 1 98.69 119 PHE B O 1
ATOM 2098 N N . THR B 1 120 ? -0.574 -11.992 -3.668 1 98.56 120 THR B N 1
ATOM 2099 C CA . THR B 1 120 ? 0.155 -12.898 -2.787 1 98.56 120 THR B CA 1
ATOM 2100 C C . THR B 1 120 ? -0.715 -13.32 -1.606 1 98.56 120 THR B C 1
ATOM 2102 O O . THR B 1 120 ? -1.334 -12.484 -0.952 1 98.56 120 THR B O 1
ATOM 2105 N N . LEU B 1 121 ? -0.841 -14.562 -1.403 1 98.19 121 LEU B N 1
ATOM 2106 C CA . LEU B 1 121 ? -1.348 -15.156 -0.167 1 98.19 121 LEU B CA 1
ATOM 2107 C C . LEU B 1 121 ? -0.212 -15.75 0.656 1 98.19 121 LEU B C 1
ATOM 2109 O O . LEU B 1 121 ? 0.578 -16.547 0.146 1 98.19 121 LEU B O 1
ATOM 2113 N N . THR B 1 122 ? -0.083 -15.312 1.884 1 97.31 122 THR B N 1
ATOM 2114 C CA . THR B 1 122 ? 0.94 -15.828 2.785 1 97.31 122 THR B CA 1
ATOM 2115 C C . THR B 1 122 ? 0.302 -16.516 3.994 1 97.31 122 THR B C 1
ATOM 2117 O O . THR B 1 122 ? -0.68 -16.016 4.547 1 97.31 122 THR B O 1
ATOM 2120 N N . SER B 1 123 ? 0.93 -17.609 4.422 1 96.12 123 SER B N 1
ATOM 2121 C CA . SER B 1 123 ? 0.397 -18.359 5.559 1 96.12 123 SER B CA 1
ATOM 2122 C C . SER B 1 123 ? 1.518 -18.969 6.395 1 96.12 123 SER B C 1
ATOM 2124 O O . SER B 1 123 ? 2.506 -19.469 5.852 1 96.12 123 SER B O 1
ATOM 2126 N N . PRO B 1 124 ? 1.337 -18.953 7.723 1 94.12 124 PRO B N 1
ATOM 2127 C CA . PRO B 1 124 ? 2.311 -19.625 8.586 1 94.12 124 PRO B CA 1
ATOM 2128 C C . PRO B 1 124 ? 2.092 -21.141 8.648 1 94.12 124 PRO B C 1
ATOM 2130 O O . PRO B 1 124 ? 2.834 -21.844 9.336 1 94.12 124 PRO B O 1
ATOM 2133 N N . ARG B 1 125 ? 1.091 -21.656 8.016 1 93.38 125 ARG B N 1
ATOM 2134 C CA . ARG B 1 125 ? 0.775 -23.094 7.941 1 93.38 125 ARG B CA 1
ATOM 2135 C C . ARG B 1 125 ? 0.541 -23.516 6.5 1 93.38 125 ARG B C 1
ATOM 2137 O O . ARG B 1 125 ? 0.228 -22.703 5.641 1 93.38 125 ARG B O 1
ATOM 2144 N N . PRO B 1 126 ? 0.679 -24.812 6.32 1 95.25 126 PRO B N 1
ATOM 2145 C CA . PRO B 1 126 ? 0.364 -25.281 4.969 1 95.25 126 PRO B CA 1
ATOM 2146 C C . PRO B 1 126 ? -1.053 -24.922 4.531 1 95.25 126 PRO B C 1
ATOM 2148 O O . PRO B 1 126 ? -1.976 -24.922 5.352 1 95.25 126 PRO B O 1
ATOM 2151 N N . PHE B 1 127 ? -1.13 -24.672 3.277 1 94.31 127 PHE B N 1
ATOM 2152 C CA . PHE B 1 127 ? -2.439 -24.281 2.764 1 94.31 127 PHE B CA 1
ATOM 2153 C C . PHE B 1 127 ? -3.432 -25.438 2.898 1 94.31 127 PHE B C 1
ATOM 2155 O O . PHE B 1 127 ? -3.09 -26.594 2.633 1 94.31 127 PHE B O 1
ATOM 2162 N N . ASP B 1 128 ? -4.559 -25.125 3.365 1 95.12 128 ASP B N 1
ATOM 2163 C CA . ASP B 1 128 ? -5.672 -26.062 3.436 1 95.12 128 ASP B CA 1
ATOM 2164 C C . ASP B 1 128 ? -6.789 -25.672 2.473 1 95.12 128 ASP B C 1
ATOM 2166 O O . ASP B 1 128 ? -6.605 -24.781 1.629 1 95.12 128 ASP B O 1
ATOM 2170 N N . ASP B 1 129 ? -7.906 -26.375 2.568 1 96.25 129 ASP B N 1
ATOM 2171 C CA . ASP B 1 129 ? -9.008 -26.141 1.645 1 96.25 129 ASP B CA 1
ATOM 2172 C C . ASP B 1 129 ? -9.555 -24.719 1.792 1 96.25 129 ASP B C 1
ATOM 2174 O O . ASP B 1 129 ? -9.961 -24.094 0.808 1 96.25 129 ASP B O 1
ATOM 2178 N N . LYS B 1 130 ? -9.547 -24.25 2.998 1 93.56 130 LYS B N 1
ATOM 2179 C CA . LYS B 1 130 ? -10.047 -22.906 3.248 1 93.56 130 LYS B CA 1
ATOM 2180 C C . LYS B 1 130 ? -9.164 -21.859 2.58 1 93.56 130 LYS B C 1
ATOM 2182 O O . LYS B 1 130 ? -9.664 -20.922 1.957 1 93.56 130 LYS B O 1
ATOM 2187 N N . ALA B 1 131 ? -7.867 -22 2.734 1 93.94 131 ALA B N 1
ATOM 2188 C CA . ALA B 1 131 ? -6.918 -21.094 2.107 1 93.94 131 ALA B CA 1
ATOM 2189 C C . ALA B 1 131 ? -7.004 -21.172 0.586 1 93.94 131 ALA B C 1
ATOM 2191 O O . ALA B 1 131 ? -6.898 -20.141 -0.102 1 93.94 131 ALA B O 1
ATOM 2192 N N . ASP B 1 132 ? -7.176 -22.391 0.102 1 95.75 132 ASP B N 1
ATOM 2193 C CA . ASP B 1 132 ? -7.316 -22.578 -1.34 1 95.75 132 ASP B CA 1
ATOM 2194 C C . ASP B 1 132 ? -8.562 -21.859 -1.863 1 95.75 132 ASP B C 1
ATOM 2196 O O . ASP B 1 132 ? -8.516 -21.203 -2.908 1 95.75 132 ASP B O 1
ATOM 2200 N N . LEU B 1 133 ? -9.578 -22.062 -1.147 1 96.06 133 LEU B N 1
ATOM 2201 C CA . LEU B 1 133 ? -10.82 -21.406 -1.532 1 96.06 133 LEU B CA 1
ATOM 2202 C C . LEU B 1 133 ? -10.672 -19.891 -1.494 1 96.06 133 LEU B C 1
ATOM 2204 O O . LEU B 1 133 ? -11.117 -19.203 -2.408 1 96.06 133 LEU B O 1
ATOM 2208 N N . LEU B 1 134 ? -10.055 -19.328 -0.458 1 95.56 134 LEU B N 1
ATOM 2209 C CA . LEU B 1 134 ? -9.805 -17.891 -0.325 1 95.56 134 LEU B CA 1
ATOM 2210 C C . LEU B 1 134 ? -9.008 -17.375 -1.519 1 95.56 134 LEU B C 1
ATOM 2212 O O . LEU B 1 134 ? -9.398 -16.375 -2.131 1 95.56 134 LEU B O 1
ATOM 2216 N N . TRP B 1 135 ? -7.988 -18.109 -1.855 1 97.38 135 TRP B N 1
ATOM 2217 C CA . TRP B 1 135 ? -7.105 -17.734 -2.951 1 97.38 135 TRP B CA 1
ATOM 2218 C C . TRP B 1 135 ? -7.859 -17.703 -4.277 1 97.38 135 TRP B C 1
ATOM 2220 O O . TRP B 1 135 ? -7.82 -16.703 -4.996 1 97.38 135 TRP B O 1
ATOM 2230 N N . ASN B 1 136 ? -8.531 -18.734 -4.547 1 97.06 136 ASN B N 1
ATOM 2231 C CA . ASN B 1 136 ? -9.227 -18.859 -5.82 1 97.06 136 ASN B CA 1
ATOM 2232 C C . ASN B 1 136 ? -10.367 -17.859 -5.945 1 97.06 136 ASN B C 1
ATOM 2234 O O . ASN B 1 136 ? -10.562 -17.266 -7.012 1 97.06 136 ASN B O 1
ATOM 2238 N N . THR B 1 137 ? -11.047 -17.672 -4.879 1 96.38 137 THR B N 1
ATOM 2239 C CA . THR B 1 137 ? -12.148 -16.719 -4.887 1 96.38 137 THR B CA 1
ATOM 2240 C C . THR B 1 137 ? -11.625 -15.289 -5.062 1 96.38 137 THR B C 1
ATOM 2242 O O . THR B 1 137 ? -12.211 -14.5 -5.801 1 96.38 137 THR B O 1
ATOM 2245 N N . TRP B 1 138 ? -10.562 -15.023 -4.355 1 97.12 138 TRP B N 1
ATOM 2246 C CA . TRP B 1 138 ? -9.945 -13.703 -4.453 1 97.12 138 TRP B CA 1
ATOM 2247 C C . TRP B 1 138 ? -9.523 -13.398 -5.887 1 97.12 138 TRP B C 1
ATOM 2249 O O . TRP B 1 138 ? -9.875 -12.352 -6.434 1 97.12 138 TRP B O 1
ATOM 2259 N N . LEU B 1 139 ? -8.867 -14.312 -6.547 1 97.56 139 LEU B N 1
ATOM 2260 C CA . LEU B 1 139 ? -8.414 -14.117 -7.922 1 97.56 139 LEU B CA 1
ATOM 2261 C C . LEU B 1 139 ? -9.602 -14.047 -8.875 1 97.56 139 LEU B C 1
ATOM 2263 O O . LEU B 1 139 ? -9.672 -13.156 -9.727 1 97.56 139 LEU B O 1
ATOM 2267 N N . ALA B 1 140 ? -10.531 -14.938 -8.656 1 96.31 140 ALA B N 1
ATOM 2268 C CA . ALA B 1 140 ? -11.68 -14.992 -9.555 1 96.31 140 ALA B CA 1
ATOM 2269 C C . ALA B 1 140 ? -12.539 -13.734 -9.438 1 96.31 140 ALA B C 1
ATOM 2271 O O . ALA B 1 140 ? -13.195 -13.336 -10.398 1 96.31 140 ALA B O 1
ATOM 2272 N N . GLY B 1 141 ? -12.492 -13.141 -8.305 1 95.69 141 GLY B N 1
ATOM 2273 C CA . GLY B 1 141 ? -13.344 -11.992 -8.031 1 95.69 141 GLY B CA 1
ATOM 2274 C C . GLY B 1 141 ? -12.75 -10.68 -8.523 1 95.69 141 GLY B C 1
ATOM 2275 O O . GLY B 1 141 ? -13.406 -9.641 -8.477 1 95.69 141 GLY B O 1
ATOM 2276 N N . PHE B 1 142 ? -11.586 -10.727 -8.969 1 97.25 142 PHE B N 1
ATOM 2277 C CA . PHE B 1 142 ? -10.953 -9.5 -9.438 1 97.25 142 PHE B CA 1
ATOM 2278 C C . PHE B 1 142 ? -11.594 -9.016 -10.734 1 97.25 142 PHE B C 1
ATOM 2280 O O . PHE B 1 142 ? -11.836 -9.805 -11.641 1 97.25 142 PHE B O 1
ATOM 2287 N N . GLN B 1 143 ? -11.953 -7.758 -10.797 1 96.06 143 GLN B N 1
ATOM 2288 C CA . GLN B 1 143 ? -12.461 -7.094 -11.992 1 96.06 143 GLN B CA 1
ATOM 2289 C C . GLN B 1 143 ? -11.508 -6.004 -12.461 1 96.06 143 GLN B C 1
ATOM 2291 O O . GLN B 1 143 ? -11.469 -4.91 -11.891 1 96.06 143 GLN B O 1
ATOM 2296 N N . PRO B 1 144 ? -10.734 -6.281 -13.508 1 94.81 144 PRO B N 1
ATOM 2297 C CA . PRO B 1 144 ? -9.797 -5.262 -13.992 1 94.81 144 PRO B CA 1
ATOM 2298 C C . PRO B 1 144 ? -10.5 -4.012 -14.508 1 94.81 144 PRO B C 1
ATOM 2300 O O . PRO B 1 144 ? -11.633 -4.094 -14.992 1 94.81 144 PRO B O 1
ATOM 2303 N N . ASP B 1 145 ? -9.75 -2.824 -14.297 1 90.06 145 ASP B N 1
ATOM 2304 C CA . ASP B 1 145 ? -10.281 -1.607 -14.906 1 90.06 145 ASP B CA 1
ATOM 2305 C C . ASP B 1 145 ? -10.141 -1.648 -16.422 1 90.06 145 ASP B C 1
ATOM 2307 O O . ASP B 1 145 ? -9.164 -2.186 -16.953 1 90.06 145 ASP B O 1
ATOM 2311 N N . LYS B 1 146 ? -11.188 -1.27 -17.141 1 73.81 146 LYS B N 1
ATOM 2312 C CA . LYS B 1 146 ? -11.172 -1.283 -18.609 1 73.81 146 LYS B CA 1
ATOM 2313 C C . LYS B 1 146 ? -10.25 -0.197 -19.156 1 73.81 146 LYS B C 1
ATOM 2315 O O . LYS B 1 146 ? -10.352 0.967 -18.766 1 73.81 146 LYS B O 1
ATOM 2320 N N . ASN B 1 147 ? -8.953 -0.428 -19.031 1 58.25 147 ASN B N 1
ATOM 2321 C CA . ASN B 1 147 ? -8.094 0.571 -19.656 1 58.25 147 ASN B CA 1
ATOM 2322 C C . ASN B 1 147 ? -8.617 0.992 -21.031 1 58.25 147 ASN B C 1
ATOM 2324 O O . ASN B 1 147 ? -8.75 0.16 -21.922 1 58.25 147 ASN B O 1
ATOM 2328 N N . GLU B 1 148 ? -9.734 1.739 -21.047 1 44.38 148 GLU B N 1
ATOM 2329 C CA . GLU B 1 148 ? -9.953 2.32 -22.375 1 44.38 148 GLU B CA 1
ATOM 2330 C C . GLU B 1 148 ? -8.742 3.129 -22.828 1 44.38 148 GLU B C 1
ATOM 2332 O O . GLU B 1 148 ? -8.047 3.732 -22 1 44.38 148 GLU B O 1
#

Foldseek 3Di:
DWDWDDDPVGIDTHDPVDDDFDKDKAADPPCRQADKIKMKTKDFADPPDDQVNVVVVVLVVCPVPFAPKAWDDKDWDWAEDDPQIFIWMKTWIWTDDDPFIKTKMKIWGCLDVGMIMMMMMIHSDDDDPVNVVVVNCRRHPDDHDPPD/DWDWDDDPVGIDTHDPVDDDFDKDKAADPPCRQADKIKMKTKDFADPPDDQVNVVVVVLVVCVVPFAPKAWDDKDWDWAEDDPQIFIWMKTWIWTDDDPFIKTKMKIWTCLDVGMIMMMMMIHSDDDDPVNVVVVNCRRHPDDHDPPD

Sequence (296 aa):
MDRPYRIQEGCFVLPETFTDRSVNIFILEGNERTSPSLNISRDTLKPDEDLPAYIDRQIALMKKNLGQHRVLSRAPAQAGTGNDALMGEQIAATHKSGKTEVYQRQAGFIATPGKVLVFTLTSPRPFDDKADLLWNTWLAGFQPDKNEMDRPYRIQEGCFVLPETFTDRSVNIFILEGNERTSPSLNISRDTLKPDEDLPAYIDRQIALMKKNLGQHRVLSRAPAQAGTGNDALMGEQIAATHKSGKTEVYQRQAGFIATPGKVLVFTLTSPRPFDDKADLLWNTWLAGFQPDKNE